Protein AF-A0A351BE79-F1 (afdb_monomer)

Mean predicted aligned error: 9.63 Å

Structure (mmCIF, N/CA/C/O backbone):
data_AF-A0A351BE79-F1
#
_entry.id   AF-A0A351BE79-F1
#
loop_
_atom_site.group_PDB
_atom_site.id
_atom_site.type_symbol
_atom_site.label_atom_id
_atom_site.label_alt_id
_atom_site.label_comp_id
_atom_site.label_asym_id
_atom_site.label_entity_id
_atom_site.label_seq_id
_atom_site.pdbx_PDB_ins_code
_atom_site.Cartn_x
_atom_site.Cartn_y
_atom_site.Cartn_z
_atom_site.occupancy
_atom_site.B_iso_or_equiv
_atom_site.auth_seq_id
_atom_site.auth_comp_id
_atom_site.auth_asym_id
_atom_site.auth_atom_id
_atom_site.pdbx_PDB_model_num
ATOM 1 N N . MET A 1 1 ? 28.943 0.808 -9.785 1.00 50.94 1 MET A N 1
ATOM 2 C CA . MET A 1 1 ? 27.693 0.141 -9.351 1.00 50.94 1 MET A CA 1
ATOM 3 C C . MET A 1 1 ? 26.637 1.164 -8.916 1.00 50.94 1 MET A C 1
ATOM 5 O O . MET A 1 1 ? 25.659 1.304 -9.632 1.00 50.94 1 MET A O 1
ATOM 9 N N . LEU A 1 2 ? 26.854 1.961 -7.857 1.00 55.25 2 LEU A N 1
ATOM 10 C CA . LEU A 1 2 ? 25.902 2.996 -7.384 1.00 55.25 2 LEU A CA 1
ATOM 11 C C . LEU A 1 2 ? 25.547 4.069 -8.438 1.00 55.25 2 LEU A C 1
ATOM 13 O O . LEU A 1 2 ? 24.390 4.448 -8.581 1.00 55.25 2 LEU A O 1
ATOM 17 N N . HIS A 1 3 ? 26.528 4.495 -9.238 1.00 56.06 3 HIS A N 1
ATOM 18 C CA . HIS A 1 3 ? 26.332 5.510 -10.281 1.00 56.06 3 HIS A CA 1
ATOM 19 C C . HIS A 1 3 ? 25.395 5.046 -11.417 1.00 56.06 3 HIS A C 1
ATOM 21 O O . HIS A 1 3 ? 24.577 5.819 -11.905 1.00 56.06 3 HIS A O 1
ATOM 27 N N . ALA A 1 4 ? 25.460 3.765 -11.800 1.00 61.44 4 ALA A N 1
ATOM 28 C CA . ALA A 1 4 ? 24.602 3.199 -12.844 1.00 61.44 4 ALA A CA 1
ATOM 29 C C . ALA A 1 4 ? 23.141 3.080 -12.379 1.00 61.44 4 ALA A C 1
ATOM 31 O O . ALA A 1 4 ? 22.229 3.400 -13.136 1.00 61.44 4 ALA A O 1
ATOM 32 N N . ALA A 1 5 ? 22.928 2.701 -11.115 1.00 60.62 5 ALA A N 1
ATOM 33 C CA . ALA A 1 5 ? 21.602 2.656 -10.506 1.00 60.62 5 ALA A CA 1
ATOM 34 C C . ALA A 1 5 ? 20.961 4.052 -10.409 1.00 60.62 5 ALA A C 1
ATOM 36 O O . ALA A 1 5 ? 19.782 4.216 -10.716 1.00 60.62 5 ALA A O 1
ATOM 37 N N . MET A 1 6 ? 21.748 5.072 -10.051 1.00 64.19 6 MET A N 1
ATOM 38 C CA . MET A 1 6 ? 21.276 6.458 -9.979 1.00 64.19 6 MET A CA 1
ATOM 39 C C . MET A 1 6 ? 20.885 7.003 -11.361 1.00 64.19 6 MET A C 1
ATOM 41 O O . MET A 1 6 ? 19.843 7.639 -11.497 1.00 64.19 6 MET A O 1
ATOM 45 N N . LEU A 1 7 ? 21.668 6.692 -12.401 1.00 67.81 7 LEU A N 1
ATOM 46 C CA . LEU A 1 7 ? 21.352 7.047 -13.790 1.00 67.81 7 LEU A CA 1
ATOM 47 C C . LEU A 1 7 ? 20.096 6.331 -14.305 1.00 67.81 7 LEU A C 1
ATOM 49 O O . LEU A 1 7 ? 19.302 6.936 -15.020 1.00 67.81 7 LEU A O 1
ATOM 53 N N . GLN A 1 8 ? 19.885 5.066 -13.931 1.00 66.81 8 GLN A N 1
ATOM 54 C CA . GLN A 1 8 ? 18.670 4.328 -14.284 1.00 66.81 8 GLN A CA 1
ATOM 55 C C . GLN A 1 8 ? 17.431 4.881 -13.581 1.00 66.81 8 GLN A C 1
ATOM 57 O O . GLN A 1 8 ? 16.389 5.000 -14.218 1.00 66.81 8 GLN A O 1
ATOM 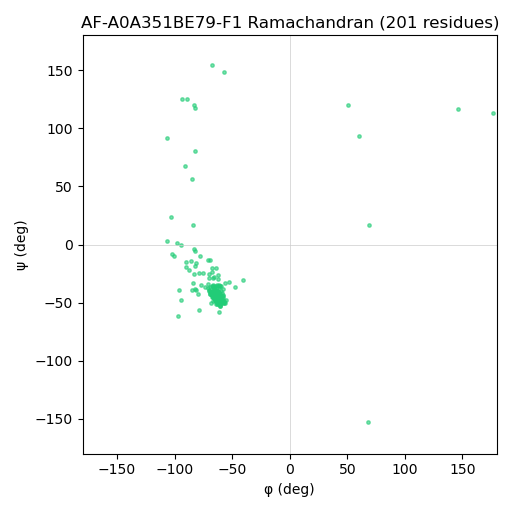62 N N . LEU A 1 9 ? 17.537 5.266 -12.306 1.00 65.44 9 LEU A N 1
ATOM 63 C CA . LEU A 1 9 ? 16.431 5.884 -11.576 1.00 65.44 9 LEU A CA 1
ATOM 64 C C . LEU A 1 9 ? 16.104 7.277 -12.139 1.00 65.44 9 LEU A C 1
ATOM 66 O O . LEU A 1 9 ? 14.941 7.582 -12.383 1.00 65.44 9 LEU A O 1
ATOM 70 N N . ALA A 1 10 ? 17.125 8.088 -12.430 1.00 71.44 10 ALA A N 1
ATOM 71 C CA . ALA A 1 10 ? 16.955 9.393 -13.067 1.00 71.44 10 ALA A CA 1
ATOM 72 C C . ALA A 1 10 ? 16.326 9.276 -14.467 1.00 71.44 10 ALA A C 1
ATOM 74 O O . ALA A 1 10 ? 15.435 10.047 -14.814 1.00 71.44 10 ALA A O 1
ATOM 75 N N . ALA A 1 11 ? 16.733 8.278 -15.256 1.00 66.94 11 ALA A N 1
ATOM 76 C CA . ALA A 1 11 ? 16.131 7.998 -16.556 1.00 66.94 11 ALA A CA 1
ATOM 77 C C . ALA A 1 11 ? 14.694 7.460 -16.441 1.00 66.94 11 ALA A C 1
ATOM 79 O O . ALA A 1 11 ? 13.849 7.826 -17.250 1.00 66.94 11 ALA A O 1
ATOM 80 N N . ALA A 1 12 ? 14.397 6.647 -15.422 1.00 65.12 12 ALA A N 1
ATOM 81 C CA . ALA A 1 12 ? 13.053 6.147 -15.128 1.00 65.12 12 ALA A CA 1
ATOM 82 C C . ALA A 1 12 ? 12.081 7.256 -14.686 1.00 65.12 12 ALA A C 1
ATOM 84 O O . ALA A 1 12 ? 10.879 7.143 -14.927 1.00 65.12 12 ALA A O 1
ATOM 85 N N . LEU A 1 13 ? 12.597 8.317 -14.061 1.00 67.00 13 LEU A N 1
ATOM 86 C CA . LEU A 1 13 ? 11.858 9.535 -13.711 1.00 67.00 13 LEU A CA 1
ATOM 87 C C . LEU A 1 13 ? 11.731 10.508 -14.896 1.00 67.00 13 LEU A C 1
ATOM 89 O O . LEU A 1 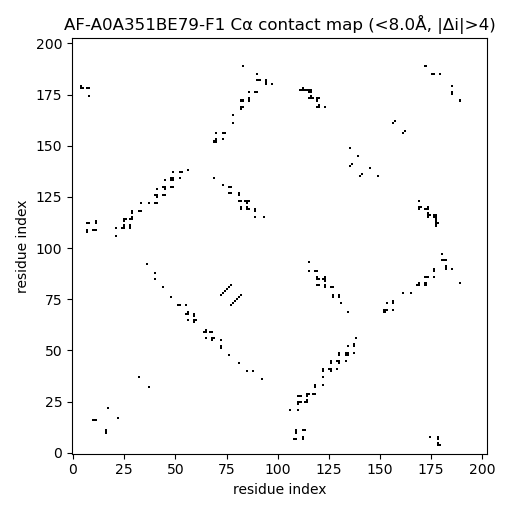13 ? 10.891 11.404 -14.858 1.00 67.00 13 LEU A O 1
ATOM 93 N N . SER A 1 14 ? 12.537 10.339 -15.951 1.00 74.69 14 SER A N 1
ATOM 94 C CA . SER A 1 14 ? 12.513 11.210 -17.125 1.00 74.69 14 SER A CA 1
ATOM 95 C C . SER A 1 14 ? 11.402 10.802 -18.108 1.00 74.69 14 SER A C 1
ATOM 97 O O . SER A 1 14 ? 11.457 9.716 -18.697 1.00 74.69 14 SER A O 1
ATOM 99 N N . PRO A 1 15 ? 10.404 11.671 -18.367 1.00 65.38 15 PRO A N 1
ATOM 100 C CA . PRO A 1 15 ? 9.278 11.348 -19.245 1.00 65.38 15 PRO A CA 1
ATOM 101 C C . PRO A 1 15 ? 9.682 11.179 -20.719 1.00 65.38 15 PRO A C 1
ATOM 103 O O . PRO A 1 15 ? 8.979 10.505 -21.468 1.00 65.38 15 PRO A O 1
ATOM 106 N N . SER A 1 16 ? 10.831 11.722 -21.141 1.00 71.50 16 SER A N 1
ATOM 107 C CA . SER A 1 16 ? 11.322 11.634 -22.526 1.00 71.50 16 SER A CA 1
ATOM 108 C C . SER A 1 16 ? 11.812 10.238 -22.934 1.00 71.50 16 SER A C 1
ATOM 110 O O . SER A 1 16 ? 11.987 9.974 -24.121 1.00 71.50 16 SER A O 1
ATOM 112 N N . VAL A 1 17 ? 12.003 9.329 -21.971 1.00 67.19 17 VAL A N 1
ATOM 113 C CA . VAL A 1 17 ? 12.495 7.959 -22.205 1.00 67.19 17 VAL A CA 1
ATOM 114 C C . VAL A 1 17 ? 11.341 6.968 -22.460 1.00 67.19 17 VAL A C 1
ATOM 116 O O . VAL A 1 17 ? 11.550 5.879 -23.004 1.00 67.19 17 VAL A O 1
ATOM 119 N N . TYR A 1 18 ? 10.096 7.346 -22.141 1.00 70.31 18 TYR A N 1
ATOM 120 C CA . TYR A 1 18 ? 8.913 6.493 -22.300 1.00 70.31 18 TYR A CA 1
ATOM 121 C C . TYR A 1 18 ? 8.354 6.510 -23.725 1.00 70.31 18 TYR A C 1
ATOM 123 O O . TYR A 1 18 ? 7.343 7.139 -24.033 1.00 70.31 18 TYR A O 1
ATOM 131 N N . THR A 1 19 ? 8.984 5.728 -24.596 1.00 77.38 19 THR A N 1
ATOM 132 C CA . THR A 1 19 ? 8.414 5.367 -25.903 1.00 77.38 19 THR A CA 1
ATOM 133 C C . THR A 1 19 ? 7.178 4.460 -25.739 1.00 77.38 19 THR A C 1
ATOM 135 O O . THR A 1 19 ? 7.058 3.752 -24.731 1.00 77.38 19 THR A O 1
ATOM 138 N N . PRO A 1 20 ? 6.236 4.441 -26.706 1.00 76.38 20 PRO A N 1
ATOM 139 C CA . PRO A 1 20 ? 5.001 3.645 -26.615 1.00 76.38 20 PRO A CA 1
ATOM 140 C C . PRO A 1 20 ? 5.251 2.143 -26.393 1.00 76.38 20 PRO A C 1
ATOM 142 O O . PRO A 1 20 ? 4.497 1.492 -25.667 1.00 76.38 20 PRO A O 1
ATOM 145 N N . GLU A 1 21 ? 6.343 1.618 -26.948 1.00 75.69 21 GLU A N 1
ATOM 146 C CA . GLU A 1 21 ? 6.798 0.234 -26.771 1.00 75.69 21 GLU A CA 1
ATOM 147 C C . GLU A 1 21 ? 7.242 -0.056 -25.327 1.00 75.69 21 GLU A C 1
ATOM 149 O O . GLU A 1 21 ? 6.841 -1.059 -24.739 1.00 75.69 21 GLU A O 1
ATOM 154 N N . VAL A 1 22 ? 8.017 0.851 -24.715 1.00 71.06 22 VAL A N 1
ATOM 155 C CA . VAL A 1 22 ? 8.462 0.717 -23.314 1.00 71.06 22 VAL A CA 1
ATOM 156 C C . VAL A 1 22 ? 7.267 0.800 -22.365 1.00 71.06 22 VAL A C 1
ATOM 158 O O . VAL A 1 22 ? 7.196 0.038 -21.406 1.00 71.06 22 VAL A O 1
ATOM 161 N N . ARG A 1 23 ? 6.280 1.658 -22.655 1.00 75.75 23 ARG A N 1
ATOM 162 C CA . ARG A 1 23 ? 5.042 1.749 -21.863 1.00 75.75 23 ARG A CA 1
ATOM 163 C C . ARG A 1 23 ? 4.254 0.438 -21.857 1.00 75.75 23 ARG A C 1
ATOM 165 O O . ARG A 1 23 ? 3.787 0.033 -20.796 1.00 75.75 23 ARG A O 1
ATOM 172 N N . HIS A 1 24 ? 4.134 -0.234 -23.003 1.00 79.12 24 HIS A N 1
ATOM 173 C CA . HIS A 1 24 ? 3.450 -1.530 -23.084 1.00 79.12 24 HIS A CA 1
ATOM 174 C C . HIS A 1 24 ? 4.210 -2.622 -22.330 1.00 79.12 24 HIS A C 1
ATOM 176 O O . HIS A 1 24 ? 3.595 -3.380 -21.583 1.00 79.12 24 HIS A O 1
ATOM 182 N N . ALA A 1 25 ? 5.539 -2.664 -22.464 1.00 75.00 25 ALA A N 1
ATOM 183 C CA . ALA A 1 25 ? 6.378 -3.610 -21.732 1.00 75.00 25 ALA A CA 1
ATOM 184 C C . ALA A 1 25 ? 6.316 -3.397 -20.208 1.00 75.00 25 ALA A C 1
ATOM 186 O O . ALA A 1 25 ? 6.273 -4.359 -19.445 1.00 75.00 25 ALA A O 1
ATOM 187 N N . VAL A 1 26 ? 6.276 -2.142 -19.751 1.00 76.50 26 VAL A N 1
ATOM 188 C CA . VAL A 1 26 ? 6.107 -1.798 -18.332 1.00 76.50 26 VAL A CA 1
ATOM 189 C C . VAL A 1 26 ? 4.716 -2.199 -17.839 1.00 76.50 26 VAL A C 1
ATOM 191 O O . VAL A 1 26 ? 4.600 -2.866 -16.815 1.00 76.50 26 VAL A O 1
ATOM 194 N N . ALA A 1 27 ? 3.654 -1.854 -18.572 1.00 79.12 27 ALA A N 1
ATOM 195 C CA . ALA A 1 27 ? 2.285 -2.183 -18.181 1.00 79.12 27 ALA A CA 1
ATOM 196 C C . ALA A 1 27 ? 2.048 -3.698 -18.097 1.00 79.12 27 ALA A C 1
ATOM 198 O O . ALA A 1 27 ? 1.447 -4.169 -17.131 1.00 79.12 27 ALA A O 1
ATOM 199 N N . SER A 1 28 ? 2.550 -4.474 -19.063 1.00 78.38 28 SER A N 1
ATOM 200 C CA . SER A 1 28 ? 2.409 -5.934 -19.059 1.00 78.38 28 SER A CA 1
ATOM 201 C C . SER A 1 28 ? 3.195 -6.583 -17.916 1.00 78.38 28 SER A C 1
ATOM 203 O O . SER A 1 28 ? 2.667 -7.468 -17.237 1.00 78.38 28 SER A O 1
ATOM 205 N N . ARG A 1 29 ? 4.416 -6.107 -17.632 1.00 78.00 29 ARG A N 1
ATOM 206 C CA . ARG A 1 29 ? 5.225 -6.560 -16.487 1.00 78.00 29 ARG A CA 1
ATOM 207 C C . ARG A 1 29 ? 4.565 -6.216 -15.154 1.00 78.00 29 ARG A C 1
ATOM 209 O O . ARG A 1 29 ? 4.488 -7.083 -14.293 1.00 78.00 29 ARG A O 1
ATOM 216 N N . ILE A 1 30 ? 4.029 -5.006 -14.991 1.00 80.31 30 ILE A N 1
ATOM 217 C CA . ILE A 1 30 ? 3.301 -4.619 -13.774 1.00 80.31 30 ILE A CA 1
ATOM 218 C C . ILE A 1 30 ? 2.045 -5.471 -13.611 1.00 80.31 30 ILE A C 1
ATOM 220 O O . ILE A 1 30 ? 1.835 -6.011 -12.533 1.00 80.31 30 ILE A O 1
ATOM 224 N N . CYS A 1 31 ? 1.229 -5.634 -14.656 1.00 81.12 31 CYS A N 1
ATOM 225 C CA . CYS A 1 31 ? -0.016 -6.398 -14.559 1.00 81.12 31 CYS A CA 1
ATOM 226 C C . CYS A 1 31 ? 0.242 -7.873 -14.244 1.00 81.12 31 CYS A C 1
ATOM 228 O O . CYS A 1 31 ? -0.416 -8.435 -13.374 1.00 81.12 31 CYS A O 1
ATOM 230 N N . SER A 1 32 ? 1.215 -8.498 -14.910 1.00 80.44 32 SER A N 1
ATOM 231 C CA . SER A 1 32 ? 1.571 -9.899 -14.653 1.00 80.44 32 SER A CA 1
ATOM 232 C C . SER A 1 32 ? 2.191 -10.091 -13.266 1.00 80.44 32 SER A C 1
ATOM 234 O O . SER A 1 32 ? 1.767 -10.984 -12.529 1.00 80.44 32 SER A O 1
ATOM 236 N N . ALA A 1 33 ? 3.128 -9.225 -12.866 1.00 76.44 33 ALA A N 1
ATOM 237 C CA . ALA A 1 33 ? 3.739 -9.274 -11.541 1.00 76.44 33 ALA A CA 1
ATOM 238 C C . ALA A 1 33 ? 2.707 -9.012 -10.438 1.00 76.44 33 ALA A C 1
ATOM 240 O O . ALA A 1 33 ? 2.636 -9.767 -9.472 1.00 76.44 33 ALA A O 1
ATOM 241 N N . ALA A 1 34 ? 1.851 -8.001 -10.598 1.00 80.94 34 ALA A N 1
ATOM 242 C CA . ALA A 1 34 ? 0.776 -7.703 -9.660 1.00 80.94 34 ALA A CA 1
ATOM 243 C C . ALA A 1 34 ? -0.225 -8.860 -9.574 1.00 80.94 34 ALA A C 1
ATOM 245 O O . ALA A 1 34 ? -0.519 -9.307 -8.473 1.00 80.94 34 ALA A O 1
ATOM 246 N N . ALA A 1 35 ? -0.685 -9.422 -10.694 1.00 83.00 35 ALA A N 1
ATOM 247 C CA . ALA A 1 35 ? -1.637 -10.534 -10.681 1.00 83.00 35 ALA A CA 1
ATOM 248 C C . ALA A 1 35 ? -1.102 -11.770 -9.935 1.00 83.00 35 ALA A C 1
ATOM 250 O O . ALA A 1 35 ? -1.854 -12.457 -9.246 1.00 83.00 35 ALA A O 1
ATOM 251 N N . GLN A 1 36 ? 0.200 -12.051 -10.026 1.00 80.38 36 GLN A N 1
ATOM 252 C CA . GLN A 1 36 ? 0.806 -13.202 -9.351 1.00 80.38 36 GLN A CA 1
ATOM 253 C C . GLN A 1 36 ? 1.183 -12.933 -7.889 1.00 80.38 36 GLN A C 1
ATOM 255 O O . GLN A 1 36 ? 1.168 -13.856 -7.061 1.00 80.38 36 GLN A O 1
ATOM 260 N N . ALA A 1 37 ? 1.578 -11.696 -7.585 1.00 76.88 37 ALA A N 1
ATOM 261 C CA . ALA A 1 37 ? 2.166 -11.319 -6.309 1.00 76.88 37 ALA A CA 1
ATOM 262 C C . ALA A 1 37 ? 1.124 -10.731 -5.341 1.00 76.88 37 ALA A C 1
ATOM 264 O O . ALA A 1 37 ? 1.128 -11.084 -4.161 1.00 76.88 37 ALA A O 1
ATOM 265 N N . ALA A 1 38 ? 0.180 -9.929 -5.847 1.00 83.25 38 ALA A N 1
ATOM 266 C CA . ALA A 1 38 ? -0.876 -9.299 -5.062 1.00 83.25 38 ALA A CA 1
ATOM 267 C C . ALA A 1 38 ? -1.729 -10.294 -4.267 1.00 83.25 38 ALA A C 1
ATOM 269 O O . ALA A 1 38 ? -1.833 -10.095 -3.066 1.00 83.25 38 ALA A O 1
ATOM 270 N N . PRO A 1 39 ? -2.293 -11.389 -4.817 1.00 85.31 39 PRO A N 1
ATOM 271 C CA . PRO A 1 39 ? -3.209 -12.220 -4.035 1.00 85.31 39 PRO A CA 1
ATOM 272 C C . PRO A 1 39 ? -2.525 -12.839 -2.814 1.00 85.31 39 PRO A C 1
ATOM 274 O O . PRO A 1 39 ? -3.064 -12.796 -1.716 1.00 85.31 39 PRO A O 1
ATOM 277 N N . ARG A 1 40 ? -1.298 -13.352 -2.968 1.00 85.81 40 ARG A N 1
ATOM 278 C CA . ARG A 1 40 ? -0.555 -13.954 -1.848 1.00 85.81 40 ARG A CA 1
ATOM 279 C C . ARG A 1 40 ? -0.157 -12.913 -0.806 1.00 85.81 40 ARG A C 1
ATOM 281 O O . ARG A 1 40 ? -0.301 -13.160 0.387 1.00 85.81 40 ARG A O 1
ATOM 288 N N . PHE A 1 41 ? 0.324 -11.759 -1.258 1.00 86.88 41 PHE A N 1
ATOM 289 C CA . PHE A 1 41 ? 0.717 -10.671 -0.371 1.00 86.88 41 PHE A CA 1
ATOM 290 C C . PHE A 1 41 ? -0.477 -10.078 0.378 1.00 86.88 41 PHE A C 1
ATOM 292 O O . PHE A 1 41 ? -0.409 -9.897 1.588 1.00 86.88 41 PHE A O 1
ATOM 299 N N . LEU A 1 42 ? -1.582 -9.817 -0.317 1.00 90.56 42 LEU A N 1
ATOM 300 C CA . LEU A 1 42 ? -2.804 -9.260 0.259 1.00 90.56 42 LEU A CA 1
ATOM 301 C C . LEU A 1 42 ? -3.473 -10.246 1.223 1.00 90.56 42 LEU A C 1
ATOM 303 O O . LEU A 1 42 ? -3.981 -9.824 2.254 1.00 90.56 42 LEU A O 1
ATOM 307 N N . LEU A 1 43 ? -3.414 -11.555 0.952 1.00 90.06 43 LEU A N 1
ATOM 308 C CA . LEU A 1 43 ? -3.859 -12.573 1.909 1.00 90.06 43 LEU A CA 1
ATOM 309 C C . LEU A 1 43 ? -2.988 -12.588 3.169 1.00 90.06 43 LEU A C 1
ATOM 311 O O . LEU A 1 43 ? -3.523 -12.567 4.274 1.00 90.06 43 LEU A O 1
ATOM 315 N N . LEU A 1 44 ? -1.657 -12.592 3.020 1.00 88.31 44 LEU A N 1
ATOM 316 C CA . LEU A 1 44 ? -0.728 -12.588 4.154 1.00 88.31 44 LEU A CA 1
ATOM 317 C C . LEU A 1 44 ? -0.883 -11.320 4.998 1.00 88.31 44 LEU A C 1
ATOM 319 O O . LEU A 1 44 ? -1.033 -11.399 6.214 1.00 88.31 44 LEU A O 1
ATOM 323 N N . THR A 1 45 ? -0.862 -10.155 4.352 1.00 88.25 45 THR A N 1
ATOM 324 C CA . THR A 1 45 ? -1.025 -8.863 5.026 1.00 88.25 45 THR A CA 1
ATOM 325 C C . THR A 1 45 ? -2.419 -8.708 5.606 1.00 88.25 45 THR A C 1
ATOM 327 O O . THR A 1 45 ? -2.535 -8.184 6.704 1.00 88.25 45 THR A O 1
ATOM 330 N N . GLY A 1 46 ? -3.464 -9.212 4.951 1.00 91.19 46 GLY A N 1
ATOM 331 C CA . GLY A 1 46 ? -4.819 -9.234 5.494 1.00 91.19 46 GLY A CA 1
ATOM 332 C C . GLY A 1 46 ? -4.922 -10.090 6.756 1.00 91.19 46 GLY A C 1
ATOM 333 O O . GLY A 1 46 ? -5.434 -9.623 7.770 1.00 91.19 46 GLY A O 1
ATOM 334 N N . LEU A 1 47 ? -4.367 -11.305 6.740 1.00 91.69 47 LEU A N 1
ATOM 335 C CA . LEU A 1 47 ? -4.328 -12.178 7.916 1.00 91.69 47 LEU A CA 1
ATOM 336 C C . LEU A 1 47 ? -3.522 -11.542 9.057 1.00 91.69 47 LEU A C 1
ATOM 338 O O . LEU A 1 47 ? -3.977 -11.516 10.197 1.00 91.69 47 LEU A O 1
ATOM 342 N N . LEU A 1 48 ? -2.352 -10.983 8.740 1.00 89.12 48 LEU A N 1
ATOM 343 C CA . LEU A 1 48 ? -1.509 -10.284 9.705 1.00 89.12 48 LEU A CA 1
ATOM 344 C C . LEU A 1 48 ? -2.233 -9.073 10.305 1.00 89.12 48 LEU A C 1
ATOM 346 O O . LEU A 1 48 ? -2.232 -8.897 11.519 1.00 89.12 48 LEU A O 1
ATOM 350 N N . SER A 1 49 ? -2.904 -8.285 9.463 1.00 89.44 49 SER A N 1
ATOM 351 C CA . SER A 1 49 ? -3.724 -7.146 9.882 1.00 89.44 49 SER A CA 1
ATOM 352 C C . SER A 1 49 ? -4.830 -7.601 10.820 1.00 89.44 49 SER A C 1
ATOM 354 O O . SER A 1 49 ? -4.988 -7.024 11.886 1.00 89.44 49 SER A O 1
ATOM 356 N N . GLN A 1 50 ? -5.548 -8.669 10.471 1.00 93.50 50 GLN A N 1
ATOM 357 C CA . GLN A 1 50 ? -6.622 -9.213 11.295 1.00 93.50 50 GLN A CA 1
ATOM 358 C C . GLN A 1 50 ? -6.117 -9.669 12.668 1.00 93.50 50 GLN A C 1
ATOM 360 O O . GLN A 1 50 ? -6.725 -9.346 13.685 1.00 93.50 50 GLN A O 1
ATOM 365 N N . VAL A 1 51 ? -4.987 -10.382 12.715 1.00 93.38 51 VAL A N 1
ATOM 366 C CA . VAL A 1 51 ? -4.375 -10.829 13.975 1.00 93.38 51 VAL A CA 1
ATOM 367 C C . VAL A 1 51 ? -3.953 -9.635 14.829 1.00 93.38 51 VAL A C 1
ATOM 369 O O . VAL A 1 51 ? -4.291 -9.584 16.010 1.00 93.38 51 VAL A O 1
ATOM 372 N N . ILE A 1 52 ? -3.260 -8.655 14.244 1.00 89.31 52 ILE A N 1
ATOM 373 C CA . ILE A 1 52 ? -2.794 -7.467 14.971 1.00 89.31 52 ILE A CA 1
ATOM 374 C C . ILE A 1 52 ? -3.979 -6.647 15.481 1.00 89.31 52 ILE A C 1
ATOM 376 O O . ILE A 1 52 ? -4.010 -6.295 16.659 1.00 89.31 52 ILE A O 1
ATOM 380 N N . VAL A 1 53 ? -4.973 -6.383 14.630 1.00 89.75 53 VAL A N 1
ATOM 381 C CA . VAL A 1 53 ? -6.200 -5.673 15.014 1.00 89.75 53 VAL A CA 1
ATOM 382 C C . VAL A 1 53 ? -6.867 -6.392 16.183 1.00 89.75 53 VAL A C 1
ATOM 384 O O . VAL A 1 53 ? -7.186 -5.751 17.180 1.00 89.75 53 VAL A O 1
ATOM 387 N N . HIS A 1 54 ? -7.025 -7.715 16.108 1.00 89.00 54 HIS A N 1
ATOM 388 C CA . HIS A 1 54 ? -7.666 -8.486 17.167 1.00 89.00 54 HIS A CA 1
ATOM 389 C C . HIS A 1 54 ? -6.902 -8.401 18.493 1.00 89.00 54 HIS A C 1
ATOM 391 O O . HIS A 1 54 ? -7.504 -8.101 19.524 1.00 89.00 54 HIS A O 1
ATOM 397 N N . ILE A 1 55 ? -5.579 -8.595 18.467 1.00 89.56 55 ILE A N 1
ATOM 398 C CA . ILE A 1 55 ? -4.730 -8.487 19.661 1.00 89.56 55 ILE A CA 1
ATOM 399 C C . ILE A 1 55 ? -4.876 -7.099 20.281 1.00 89.56 55 ILE A C 1
ATOM 401 O O . ILE A 1 55 ? -5.150 -6.986 21.476 1.00 89.56 55 ILE A O 1
ATOM 405 N N . VAL A 1 56 ? -4.737 -6.038 19.483 1.00 89.50 56 VAL A N 1
ATOM 406 C CA . VAL A 1 56 ? -4.779 -4.666 19.999 1.00 89.50 56 VAL A CA 1
ATOM 407 C C . VAL A 1 56 ? -6.166 -4.315 20.530 1.00 89.50 56 VAL A C 1
ATOM 409 O O . VAL A 1 56 ? -6.263 -3.727 21.603 1.00 89.50 56 VAL A O 1
ATOM 412 N N . VAL A 1 57 ? -7.242 -4.706 19.843 1.00 87.12 57 VAL A N 1
ATOM 413 C CA . VAL A 1 57 ? -8.618 -4.427 20.281 1.00 87.12 57 VAL A CA 1
ATOM 414 C C . VAL A 1 57 ? -8.936 -5.134 21.598 1.00 87.12 57 VAL A C 1
ATOM 416 O O . VAL A 1 57 ? -9.398 -4.481 22.532 1.00 87.12 57 VAL A O 1
ATOM 419 N N . VAL A 1 58 ? -8.650 -6.435 21.712 1.00 88.12 58 VAL A N 1
ATOM 420 C CA . VAL A 1 58 ? -8.899 -7.205 22.946 1.00 88.12 58 VAL A CA 1
ATOM 421 C C . VAL A 1 58 ? -8.073 -6.654 24.111 1.00 88.12 58 VAL A C 1
ATOM 423 O O . VAL A 1 58 ? -8.576 -6.489 25.227 1.00 88.12 58 VAL A O 1
ATOM 426 N N . THR A 1 59 ? -6.816 -6.298 23.842 1.00 88.25 59 THR A N 1
ATOM 427 C CA . THR A 1 59 ? -5.930 -5.692 24.841 1.00 88.25 59 THR A CA 1
ATOM 428 C C . THR A 1 59 ? -6.478 -4.340 25.292 1.00 88.25 59 THR A C 1
ATOM 430 O O . THR A 1 59 ? -6.675 -4.110 26.482 1.00 88.25 59 THR A O 1
ATOM 433 N N . ALA A 1 60 ? -6.813 -3.453 24.357 1.00 87.19 60 ALA A N 1
ATOM 434 C CA . ALA A 1 60 ? -7.307 -2.119 24.669 1.00 87.19 60 ALA A CA 1
ATOM 435 C C . ALA A 1 60 ? -8.641 -2.136 25.427 1.00 87.19 60 ALA A C 1
ATOM 437 O O . ALA A 1 60 ? -8.842 -1.300 26.306 1.00 87.19 60 ALA A O 1
ATOM 438 N N . GLN A 1 61 ? -9.531 -3.091 25.139 1.00 85.31 61 GLN A N 1
ATOM 439 C CA . GLN A 1 61 ? -10.761 -3.281 25.913 1.00 85.31 61 GLN A CA 1
ATOM 440 C C . GLN A 1 61 ? -10.467 -3.645 27.370 1.00 85.31 61 GLN A C 1
ATOM 442 O O . GLN A 1 61 ? -11.093 -3.094 28.272 1.00 85.31 61 GLN A O 1
ATOM 447 N N . SER A 1 62 ? -9.470 -4.499 27.604 1.00 84.50 62 SER A N 1
ATOM 448 C CA . SER A 1 62 ? -9.068 -4.919 28.952 1.00 84.50 62 SER A CA 1
ATOM 449 C C . SER A 1 62 ? -8.489 -3.769 29.789 1.00 84.50 62 SER A C 1
ATOM 451 O O . SER A 1 62 ? -8.620 -3.771 31.009 1.00 84.50 62 SER A O 1
ATOM 453 N N . TYR A 1 63 ? -7.896 -2.761 29.140 1.00 84.31 63 TYR A N 1
ATOM 454 C CA . TYR A 1 63 ? -7.349 -1.562 29.789 1.00 84.31 63 TYR A CA 1
ATOM 455 C C . TYR A 1 63 ? -8.287 -0.341 29.752 1.00 84.31 63 TYR A C 1
ATOM 457 O O . TYR A 1 63 ? -7.908 0.729 30.222 1.00 84.31 63 TYR A O 1
ATOM 465 N N . GLY A 1 64 ? -9.492 -0.459 29.179 1.00 81.69 64 GLY A N 1
ATOM 466 C CA . GLY A 1 64 ? -10.419 0.671 29.013 1.00 81.69 64 GLY A CA 1
ATOM 467 C C . GLY A 1 64 ? -9.959 1.734 27.999 1.00 81.69 64 GLY A C 1
ATOM 468 O O . GLY A 1 64 ? -10.485 2.843 27.983 1.00 81.69 64 GLY A O 1
ATOM 469 N N . LEU A 1 65 ? -8.992 1.410 27.135 1.00 83.12 65 LEU A N 1
ATOM 470 C CA . LEU A 1 65 ? -8.378 2.304 26.142 1.00 83.12 65 LEU A CA 1
ATOM 471 C C . LEU A 1 65 ? -8.893 2.051 24.714 1.00 83.12 65 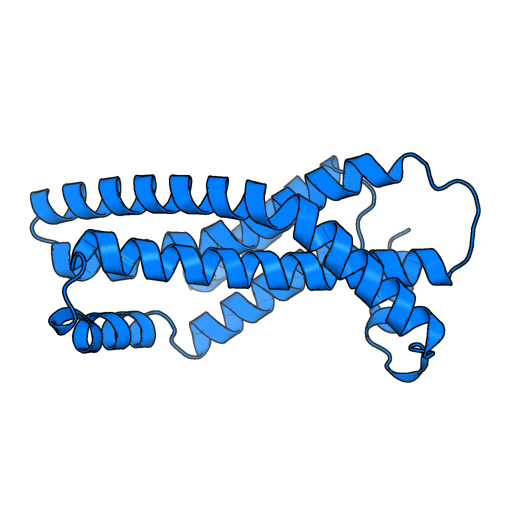LEU A C 1
ATOM 473 O O . LEU A 1 65 ? -8.215 2.373 23.738 1.00 83.12 65 LEU A O 1
ATOM 477 N N . SER A 1 66 ? -10.087 1.472 24.563 1.00 76.06 66 SER A N 1
ATOM 478 C CA . SER A 1 66 ? -10.665 1.092 23.261 1.00 76.06 66 SER A CA 1
ATOM 479 C C . SER A 1 66 ? -10.693 2.243 22.243 1.00 76.06 66 SER A C 1
ATOM 481 O O . SER A 1 66 ? -10.479 2.013 21.054 1.00 76.06 66 SER A O 1
ATOM 483 N N . GLN A 1 67 ? -10.857 3.484 22.711 1.00 75.00 67 GLN A N 1
ATOM 484 C CA . GLN A 1 67 ? -10.825 4.700 21.889 1.00 75.00 67 GLN A CA 1
ATOM 485 C C . GLN A 1 67 ? -9.476 4.965 21.190 1.00 75.00 67 GLN A C 1
ATOM 487 O O . GLN A 1 67 ? -9.450 5.593 20.135 1.00 75.00 67 GLN A O 1
ATOM 492 N N . PHE A 1 68 ? -8.360 4.472 21.740 1.00 79.19 68 PHE A N 1
ATOM 493 C CA . PHE A 1 68 ? -7.016 4.631 21.166 1.00 79.19 68 PHE A CA 1
ATOM 494 C C . PHE A 1 68 ? -6.537 3.388 20.407 1.00 79.19 68 PHE A C 1
ATOM 496 O O . PHE A 1 68 ? -5.535 3.445 19.698 1.00 79.19 68 PHE A O 1
ATOM 503 N N . ALA A 1 69 ? -7.258 2.268 20.518 1.00 80.75 69 ALA A N 1
ATOM 504 C CA . ALA A 1 69 ? -6.904 1.020 19.849 1.00 80.75 69 ALA A CA 1
ATOM 505 C C . ALA A 1 69 ? -6.799 1.219 18.334 1.00 80.75 69 ALA A C 1
ATOM 507 O O . ALA A 1 69 ? -5.801 0.860 17.716 1.00 80.75 69 ALA A O 1
ATOM 508 N N . LEU A 1 70 ? -7.816 1.852 17.744 1.00 81.06 70 LEU A N 1
ATOM 509 C CA . LEU A 1 70 ? -7.885 2.047 16.302 1.00 81.06 70 LEU A CA 1
ATOM 510 C C . LEU A 1 70 ? -6.774 2.977 15.798 1.00 81.06 70 LEU A C 1
ATOM 512 O O . LEU A 1 70 ? -6.142 2.681 14.788 1.00 81.06 70 LEU A O 1
ATOM 516 N N . SER A 1 71 ? -6.500 4.073 16.508 1.00 83.94 71 SER A N 1
ATOM 517 C CA . SER A 1 71 ? -5.447 5.006 16.105 1.00 83.94 71 SER A CA 1
ATOM 518 C C . SER A 1 71 ? -4.058 4.375 16.202 1.00 83.94 71 SER A C 1
ATOM 520 O O . SER A 1 71 ? -3.251 4.550 15.290 1.00 83.94 71 SER A O 1
ATOM 522 N N . MET A 1 72 ? -3.797 3.585 17.248 1.00 84.69 72 MET A N 1
ATOM 523 C CA . MET A 1 72 ? -2.544 2.845 17.401 1.00 84.69 72 MET A CA 1
ATOM 524 C C . MET A 1 72 ? -2.372 1.793 16.300 1.00 84.69 72 MET A C 1
ATOM 526 O O . MET A 1 72 ? -1.309 1.728 15.683 1.00 84.69 72 MET A O 1
ATOM 530 N N . VAL A 1 73 ? -3.420 1.014 16.007 1.00 86.19 73 VAL A N 1
ATOM 531 C CA . VAL A 1 73 ? -3.395 0.015 14.929 1.00 86.19 73 VAL A CA 1
ATOM 532 C C . VAL A 1 73 ? -3.101 0.675 13.592 1.00 86.19 73 VAL A C 1
ATOM 534 O O . VAL A 1 73 ? -2.210 0.217 12.890 1.00 86.19 73 VAL A O 1
ATOM 537 N N . ILE A 1 74 ? -3.804 1.752 13.230 1.00 85.81 74 ILE A N 1
ATOM 538 C CA . ILE A 1 74 ? -3.600 2.400 11.927 1.00 85.81 74 ILE A CA 1
ATOM 539 C C . ILE A 1 74 ? -2.163 2.920 11.801 1.00 85.81 74 ILE A C 1
ATOM 541 O O . ILE A 1 74 ? -1.542 2.707 10.762 1.00 85.81 74 ILE A O 1
ATOM 545 N N . ARG A 1 75 ? -1.610 3.541 12.850 1.00 87.44 75 ARG A N 1
ATOM 546 C CA . ARG A 1 75 ? -0.223 4.038 12.848 1.00 87.44 75 ARG A CA 1
ATOM 547 C C . ARG A 1 75 ? 0.779 2.899 12.665 1.00 87.44 75 ARG A C 1
ATOM 549 O O . ARG A 1 75 ? 1.508 2.870 11.682 1.00 87.44 75 ARG A O 1
ATOM 556 N N . VAL A 1 76 ? 0.763 1.910 13.554 1.00 85.31 76 VAL A N 1
ATOM 557 C CA . VAL A 1 76 ? 1.737 0.807 13.517 1.00 85.31 76 VAL A CA 1
ATOM 558 C C . VAL A 1 76 ? 1.583 -0.032 12.250 1.00 85.31 76 VAL A C 1
ATOM 560 O O . VAL A 1 76 ? 2.560 -0.421 11.622 1.00 85.31 76 VAL A O 1
ATOM 563 N N . LEU A 1 77 ? 0.352 -0.322 11.844 1.00 85.25 77 LEU A N 1
ATOM 564 C CA . LEU A 1 77 ? 0.101 -1.210 10.724 1.00 85.25 77 LEU A CA 1
ATOM 565 C C . LEU A 1 77 ? 0.308 -0.478 9.393 1.00 85.25 77 LEU A C 1
ATOM 567 O O . LEU A 1 77 ? 1.119 -0.905 8.578 1.00 85.25 77 LEU A O 1
ATOM 571 N N . VAL A 1 78 ? -0.399 0.632 9.168 1.00 83.94 78 VAL A N 1
ATOM 572 C CA . VAL A 1 78 ? -0.440 1.292 7.856 1.00 83.94 78 VAL A CA 1
ATOM 573 C C . VAL A 1 78 ? 0.731 2.239 7.640 1.00 83.94 78 VAL A C 1
ATOM 575 O O . VAL A 1 78 ? 1.256 2.280 6.529 1.00 83.94 78 VAL A O 1
ATOM 578 N N . VAL A 1 79 ? 1.144 2.983 8.668 1.00 82.62 79 VAL A N 1
ATOM 579 C CA . VAL A 1 79 ? 2.217 3.980 8.520 1.00 82.62 79 VAL A CA 1
ATOM 580 C C . VAL A 1 79 ? 3.595 3.324 8.611 1.00 82.62 79 VAL A C 1
ATOM 582 O O . VAL A 1 79 ? 4.484 3.656 7.828 1.00 82.62 79 VAL A O 1
ATOM 585 N N . GLU A 1 80 ? 3.756 2.338 9.494 1.00 84.50 80 GLU A N 1
ATOM 586 C CA . GLU A 1 80 ? 5.055 1.693 9.707 1.00 84.50 80 GLU A CA 1
ATOM 587 C C . GLU A 1 80 ? 5.208 0.383 8.929 1.00 84.50 80 GLU A C 1
ATOM 589 O O . GLU A 1 80 ? 6.080 0.249 8.065 1.00 84.50 80 GLU A O 1
ATOM 594 N N . LEU A 1 81 ? 4.352 -0.597 9.226 1.00 84.12 81 LEU A N 1
ATOM 595 C CA . LEU A 1 81 ? 4.627 -1.996 8.913 1.00 84.12 81 LEU A CA 1
ATOM 596 C C . LEU A 1 81 ? 4.312 -2.380 7.461 1.00 84.12 81 LEU A C 1
ATOM 598 O O . LEU A 1 81 ? 5.056 -3.142 6.844 1.00 84.12 81 LEU A O 1
ATOM 602 N N . LEU A 1 82 ? 3.221 -1.871 6.887 1.00 87.25 82 LEU A N 1
ATOM 603 C CA . LEU A 1 82 ? 2.785 -2.251 5.539 1.00 87.25 82 LEU A CA 1
ATOM 604 C C . LEU A 1 82 ? 3.701 -1.741 4.411 1.00 87.25 82 LEU A C 1
ATOM 606 O O . LEU A 1 82 ? 4.005 -2.543 3.522 1.00 87.25 82 LEU A O 1
ATOM 610 N N . PRO A 1 83 ? 4.205 -0.488 4.419 1.00 86.31 83 PRO A N 1
ATOM 611 C CA . PRO A 1 83 ? 5.181 -0.034 3.426 1.00 86.31 83 PRO A CA 1
ATOM 612 C C . PRO A 1 83 ? 6.457 -0.881 3.450 1.00 86.31 83 PRO A C 1
ATOM 614 O O . PRO A 1 83 ? 6.981 -1.256 2.398 1.00 86.31 83 PRO A O 1
ATOM 617 N N . LEU A 1 84 ? 6.917 -1.239 4.652 1.00 85.75 84 LEU A N 1
ATOM 618 C CA . LEU A 1 84 ? 8.068 -2.109 4.855 1.00 85.75 84 LEU A CA 1
ATOM 619 C C . LEU A 1 84 ? 7.806 -3.525 4.331 1.00 85.75 84 LEU A C 1
ATOM 621 O O .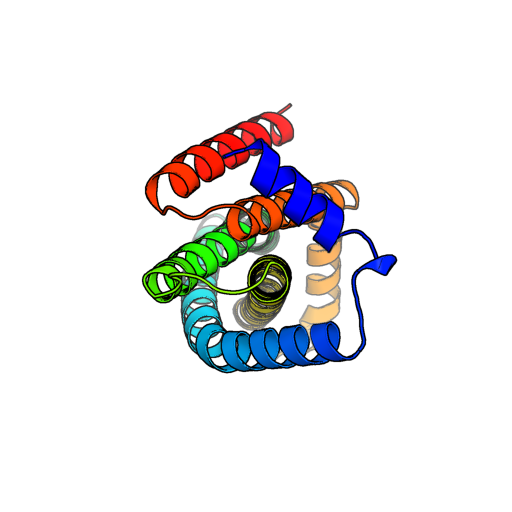 LEU A 1 84 ? 8.617 -4.071 3.582 1.00 85.75 84 LEU A O 1
ATOM 625 N N . ALA A 1 85 ? 6.658 -4.110 4.678 1.00 86.88 85 ALA A N 1
ATOM 626 C CA . ALA A 1 85 ? 6.275 -5.445 4.236 1.00 86.88 85 ALA A CA 1
ATOM 627 C C . ALA A 1 85 ? 6.154 -5.524 2.707 1.00 86.88 85 ALA A C 1
ATOM 629 O O . ALA A 1 85 ? 6.623 -6.491 2.104 1.00 86.88 85 ALA A O 1
ATOM 630 N N . ALA A 1 86 ? 5.574 -4.501 2.071 1.00 88.25 86 ALA A N 1
ATOM 631 C CA . ALA A 1 86 ? 5.469 -4.412 0.617 1.00 88.25 86 ALA A CA 1
ATOM 632 C C . ALA A 1 86 ? 6.854 -4.359 -0.037 1.00 88.25 86 ALA A C 1
ATOM 634 O O . ALA A 1 86 ? 7.137 -5.135 -0.951 1.00 88.25 86 ALA A O 1
ATOM 635 N N . ALA A 1 87 ? 7.742 -3.500 0.466 1.00 87.25 87 ALA A N 1
ATOM 636 C CA . ALA A 1 87 ? 9.108 -3.391 -0.029 1.00 87.25 87 ALA A CA 1
ATOM 637 C C . ALA A 1 87 ? 9.874 -4.714 0.102 1.00 87.25 87 ALA A C 1
ATOM 639 O O . ALA A 1 87 ? 10.487 -5.179 -0.862 1.00 87.25 87 ALA A O 1
ATOM 640 N N . LEU A 1 88 ? 9.788 -5.355 1.270 1.00 82.88 88 LEU A N 1
ATOM 641 C CA . LEU A 1 88 ? 10.451 -6.624 1.539 1.00 82.88 88 LEU A CA 1
ATOM 642 C C . LEU A 1 88 ? 9.926 -7.745 0.636 1.00 82.88 88 LEU A C 1
ATOM 644 O O . LEU A 1 88 ? 10.705 -8.501 0.058 1.00 82.88 88 LEU A O 1
ATOM 648 N N . PHE A 1 89 ? 8.609 -7.846 0.478 1.00 84.94 89 PHE A N 1
ATOM 649 C CA . PHE A 1 89 ? 8.001 -8.860 -0.372 1.00 84.94 89 PHE A CA 1
ATOM 650 C C . PHE A 1 89 ? 8.424 -8.706 -1.837 1.00 84.94 89 PHE A C 1
ATOM 652 O O . PHE A 1 89 ? 8.816 -9.688 -2.470 1.00 84.94 89 PHE A O 1
ATOM 659 N N . VAL A 1 90 ? 8.398 -7.479 -2.367 1.00 82.81 90 VAL A N 1
ATOM 660 C CA . VAL A 1 90 ? 8.835 -7.195 -3.741 1.00 82.81 90 VAL A CA 1
ATOM 661 C C . VAL A 1 90 ? 10.323 -7.505 -3.913 1.00 82.81 90 VAL A C 1
ATOM 663 O O . VAL A 1 90 ? 10.697 -8.130 -4.905 1.00 82.81 90 VAL A O 1
ATOM 666 N N . ALA A 1 91 ? 11.158 -7.144 -2.936 1.00 79.88 91 ALA A N 1
ATOM 667 C CA . ALA A 1 91 ? 12.583 -7.463 -2.932 1.00 79.88 91 ALA A CA 1
ATOM 668 C C . ALA A 1 91 ? 12.855 -8.975 -2.978 1.00 79.88 91 ALA A C 1
ATOM 670 O O . ALA A 1 91 ? 13.668 -9.430 -3.781 1.00 79.88 91 ALA A O 1
ATOM 671 N N . LEU A 1 92 ? 12.163 -9.761 -2.149 1.00 75.94 92 LEU A N 1
ATOM 672 C CA . LEU A 1 92 ? 12.333 -11.216 -2.099 1.00 75.94 92 LEU A CA 1
ATOM 673 C C . LEU A 1 92 ? 11.809 -11.901 -3.367 1.00 75.94 92 LEU A C 1
ATOM 675 O O . LEU A 1 92 ? 12.447 -12.816 -3.880 1.00 75.94 92 LEU A O 1
ATOM 679 N N . ARG A 1 93 ? 10.663 -11.449 -3.890 1.00 74.44 93 ARG A N 1
ATOM 680 C CA . ARG A 1 93 ? 10.027 -12.028 -5.080 1.00 74.44 93 ARG A CA 1
ATOM 681 C C . ARG A 1 93 ? 10.846 -11.761 -6.340 1.00 74.44 93 ARG A C 1
ATOM 683 O O . ARG A 1 93 ? 11.129 -12.685 -7.089 1.00 74.44 93 ARG A O 1
ATOM 690 N N . LEU A 1 94 ? 11.229 -10.507 -6.567 1.00 64.94 94 LEU A N 1
ATOM 691 C CA . LEU A 1 94 ? 11.901 -10.100 -7.803 1.00 64.94 94 LEU A CA 1
ATOM 692 C C . LEU A 1 94 ? 13.419 -10.297 -7.750 1.00 64.94 94 LEU A C 1
ATOM 694 O O . LEU A 1 94 ? 14.049 -10.278 -8.802 1.00 64.94 94 LEU A O 1
ATOM 698 N N . GLY A 1 95 ? 14.001 -10.523 -6.566 1.00 59.81 95 GLY A N 1
ATOM 699 C CA . GLY A 1 95 ? 15.377 -11.007 -6.424 1.00 59.81 95 GLY A CA 1
ATOM 700 C C . GLY A 1 95 ? 15.555 -12.466 -6.868 1.00 59.81 95 GLY A C 1
ATOM 701 O O . GLY A 1 95 ? 16.645 -12.843 -7.294 1.00 59.81 95 GLY A O 1
ATOM 702 N N . ALA A 1 96 ? 14.492 -13.276 -6.829 1.00 53.84 96 ALA A N 1
ATOM 703 C CA . ALA A 1 96 ? 14.517 -14.645 -7.350 1.00 53.84 96 ALA A CA 1
ATOM 704 C C . ALA A 1 96 ? 14.513 -14.680 -8.891 1.00 53.84 96 ALA A C 1
ATOM 706 O O . ALA A 1 96 ? 15.228 -15.480 -9.485 1.00 53.84 96 ALA A O 1
ATOM 707 N N . ASP A 1 97 ? 13.794 -13.754 -9.536 1.00 53.97 97 ASP A N 1
ATOM 708 C CA . ASP A 1 97 ? 13.688 -13.669 -11.003 1.00 53.97 97 ASP A CA 1
ATOM 709 C C . ASP A 1 97 ? 14.928 -13.039 -11.680 1.00 53.97 97 ASP A C 1
ATOM 711 O O . ASP A 1 97 ? 15.049 -13.049 -12.903 1.00 53.97 97 ASP A O 1
ATOM 715 N N . THR A 1 98 ? 15.869 -12.465 -10.917 1.00 53.09 98 THR A N 1
ATOM 716 C CA . THR A 1 98 ? 17.072 -11.800 -11.468 1.00 53.09 98 THR A CA 1
ATOM 717 C C . THR A 1 98 ? 18.228 -12.726 -11.834 1.00 53.09 98 THR A C 1
ATOM 719 O O . THR A 1 98 ? 19.211 -12.245 -12.396 1.00 53.09 98 THR A O 1
ATOM 722 N N . ALA A 1 99 ? 18.139 -14.024 -11.537 1.00 47.62 99 ALA A N 1
ATOM 723 C CA . ALA A 1 99 ? 19.229 -14.966 -11.796 1.00 47.62 99 ALA A CA 1
ATOM 724 C C . ALA A 1 99 ? 19.476 -15.248 -13.296 1.00 47.62 99 ALA A C 1
ATOM 726 O O . ALA A 1 99 ? 20.541 -15.758 -13.628 1.00 47.62 99 ALA A O 1
ATOM 727 N N . ASP A 1 100 ? 18.557 -14.862 -14.191 1.00 44.91 100 ASP A N 1
ATOM 728 C CA . ASP A 1 100 ? 18.612 -15.219 -15.621 1.00 44.91 100 ASP A CA 1
ATOM 729 C C . ASP A 1 100 ? 19.013 -14.085 -16.586 1.00 44.91 100 ASP A C 1
ATOM 731 O O . ASP A 1 100 ? 19.073 -14.283 -17.799 1.00 44.91 100 ASP A O 1
ATOM 735 N N . ALA A 1 101 ? 19.336 -12.883 -16.105 1.00 48.22 101 ALA A N 1
ATOM 736 C CA . ALA A 1 101 ? 19.632 -11.758 -16.999 1.00 48.22 101 ALA A CA 1
ATOM 737 C C . ALA A 1 101 ? 21.126 -11.652 -17.361 1.00 48.22 101 ALA A C 1
ATOM 739 O O . ALA A 1 101 ? 21.807 -10.691 -16.995 1.00 48.22 101 ALA A O 1
ATOM 740 N N . SER A 1 102 ? 21.635 -12.620 -18.126 1.00 51.50 102 SER A N 1
ATOM 741 C CA . SER A 1 102 ? 22.827 -12.395 -18.948 1.00 51.50 102 SER A CA 1
ATOM 742 C C . SER A 1 102 ? 22.419 -11.725 -20.271 1.00 51.50 102 SER A C 1
ATOM 744 O O . SER A 1 102 ? 21.624 -12.258 -21.031 1.00 51.50 102 SER A O 1
ATOM 746 N N . VAL A 1 103 ? 22.972 -10.529 -20.511 1.00 52.03 103 VAL A N 1
ATOM 747 C CA . VAL A 1 103 ? 23.069 -9.830 -21.810 1.00 52.03 103 VAL A CA 1
ATOM 748 C C . VAL A 1 103 ? 21.738 -9.497 -22.521 1.00 52.03 103 VAL A C 1
ATOM 750 O O . VAL A 1 103 ? 21.253 -10.248 -23.358 1.00 52.03 103 VAL A O 1
ATOM 753 N N . GLY A 1 104 ? 21.206 -8.287 -22.293 1.00 48.34 104 GLY A N 1
ATOM 754 C CA . GLY A 1 104 ? 20.161 -7.713 -23.157 1.00 48.34 104 GLY A CA 1
ATOM 755 C C . GLY A 1 104 ? 19.608 -6.356 -22.701 1.00 48.34 104 GLY A C 1
ATOM 756 O O . GLY A 1 104 ? 18.951 -6.268 -21.675 1.00 48.34 104 GLY A O 1
ATOM 757 N N . GLN A 1 105 ? 19.878 -5.313 -23.494 1.00 60.72 105 GLN A N 1
ATOM 758 C CA . GLN A 1 105 ? 19.200 -4.008 -23.593 1.00 60.72 105 GLN A CA 1
ATOM 759 C C . GLN A 1 105 ? 18.928 -3.177 -22.311 1.00 60.72 105 GLN A C 1
ATOM 761 O O . GLN A 1 105 ? 18.083 -3.493 -21.481 1.00 60.72 105 GLN A O 1
ATOM 766 N N . TYR A 1 106 ? 19.483 -1.957 -22.271 1.00 59.88 106 TYR A N 1
ATOM 767 C CA . TYR A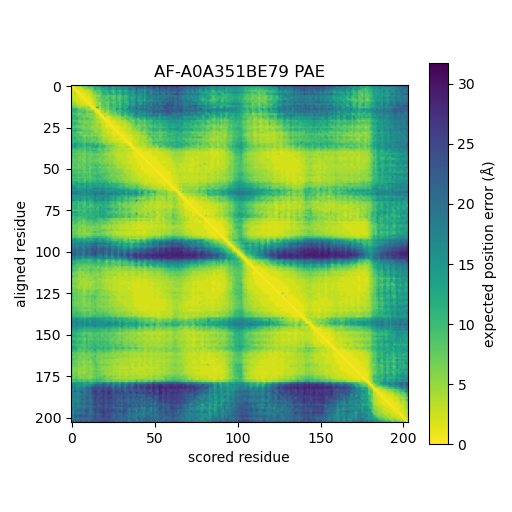 1 106 ? 19.102 -0.849 -21.366 1.00 59.88 106 TYR A CA 1
ATOM 768 C C . TYR A 1 106 ? 17.573 -0.691 -21.157 1.00 59.88 106 TYR A C 1
ATOM 770 O O . TYR A 1 106 ? 17.128 -0.305 -20.076 1.00 59.88 106 TYR A O 1
ATOM 778 N N . ARG A 1 107 ? 16.764 -1.053 -22.167 1.00 63.81 107 ARG A N 1
ATOM 779 C CA . ARG A 1 107 ? 15.289 -1.048 -22.140 1.00 63.81 107 ARG A CA 1
ATOM 780 C C . ARG A 1 107 ? 14.691 -2.035 -21.128 1.00 63.81 107 ARG A C 1
ATOM 782 O O . ARG A 1 107 ? 13.781 -1.648 -20.400 1.00 63.81 107 ARG A O 1
ATOM 789 N N . ASP A 1 108 ? 15.196 -3.266 -21.055 1.00 67.19 108 ASP A N 1
ATOM 790 C CA . ASP A 1 108 ? 14.692 -4.278 -20.115 1.00 67.19 108 ASP A CA 1
ATOM 791 C C . ASP A 1 108 ? 15.079 -3.946 -18.673 1.00 67.19 108 ASP A C 1
ATOM 793 O O . ASP A 1 108 ? 14.279 -4.130 -17.753 1.00 67.19 108 ASP A O 1
ATOM 797 N N . GLY A 1 109 ? 16.260 -3.348 -18.489 1.00 70.00 109 GLY A N 1
ATOM 798 C CA . GLY A 1 109 ? 16.682 -2.786 -17.207 1.00 70.00 109 GLY A CA 1
ATOM 799 C C . GLY A 1 109 ? 15.741 -1.682 -16.719 1.00 70.00 109 GLY A C 1
ATOM 800 O O . GLY A 1 109 ? 15.229 -1.766 -15.604 1.00 70.00 109 GLY A O 1
ATOM 801 N N . LEU A 1 110 ? 15.449 -0.680 -17.558 1.00 71.81 110 LEU A N 1
ATOM 802 C CA . LEU A 1 110 ? 14.518 0.400 -17.203 1.00 71.81 110 LEU A CA 1
ATOM 803 C C . LEU A 1 110 ? 13.108 -0.119 -16.913 1.00 71.81 110 LEU A C 1
ATOM 805 O O . LEU A 1 110 ? 12.518 0.253 -15.900 1.00 71.81 110 LEU A O 1
ATOM 809 N N . ALA A 1 111 ? 12.578 -1.007 -17.760 1.00 74.56 111 ALA A N 1
ATOM 810 C CA . ALA A 1 111 ? 11.255 -1.580 -17.545 1.00 74.56 111 ALA A CA 1
ATOM 811 C C . ALA A 1 111 ? 11.187 -2.370 -16.228 1.00 74.56 111 ALA A C 1
ATOM 813 O O . ALA A 1 111 ? 10.183 -2.288 -15.519 1.00 74.56 111 ALA A O 1
ATOM 814 N N . GLY A 1 112 ? 12.254 -3.086 -15.861 1.00 76.38 112 GLY A N 1
ATOM 815 C CA . GLY A 1 112 ? 12.366 -3.794 -14.585 1.00 76.38 112 GLY A CA 1
ATOM 816 C C . GLY A 1 112 ? 12.386 -2.863 -13.368 1.00 76.38 112 GLY A C 1
ATOM 817 O O . GLY A 1 112 ? 11.624 -3.085 -12.426 1.00 76.38 112 GLY A O 1
ATOM 818 N N . VAL A 1 113 ? 13.204 -1.805 -13.402 1.00 78.69 113 VAL A N 1
ATOM 819 C CA . VAL A 1 113 ? 13.308 -0.792 -12.330 1.00 78.69 113 VAL A CA 1
ATOM 820 C C . VAL A 1 113 ? 11.957 -0.109 -12.108 1.00 78.69 113 VAL A C 1
ATOM 822 O O . VAL A 1 113 ? 11.455 -0.068 -10.986 1.00 78.69 113 VAL A O 1
ATOM 825 N N . VAL A 1 114 ? 11.326 0.364 -13.185 1.00 81.50 114 VAL A N 1
ATOM 826 C CA . VAL A 1 114 ? 10.021 1.038 -13.130 1.00 81.50 114 VAL A CA 1
ATOM 827 C C . VAL A 1 114 ? 8.941 0.098 -12.608 1.00 81.50 114 VAL A C 1
ATOM 829 O O . VAL A 1 114 ? 8.173 0.471 -11.724 1.00 81.50 114 VAL A O 1
ATOM 832 N N . SER A 1 115 ? 8.894 -1.138 -13.113 1.00 80.75 115 SER A N 1
ATOM 833 C CA . SER A 1 115 ? 7.879 -2.106 -12.688 1.00 80.75 115 SER A CA 1
ATOM 834 C C . SER A 1 115 ? 7.999 -2.425 -11.198 1.00 80.75 115 SER A C 1
ATOM 836 O O . SER A 1 115 ? 6.986 -2.469 -10.509 1.00 80.75 115 SER A O 1
ATOM 838 N N . ARG A 1 116 ? 9.226 -2.585 -10.679 1.00 82.00 116 ARG A N 1
ATOM 839 C CA . ARG A 1 116 ? 9.497 -2.783 -9.242 1.00 82.00 116 ARG A CA 1
ATOM 840 C C . ARG A 1 116 ? 9.025 -1.608 -8.407 1.00 82.00 116 ARG A C 1
ATOM 842 O O . ARG A 1 116 ? 8.325 -1.807 -7.420 1.00 82.00 116 ARG A O 1
ATOM 849 N N . PHE A 1 117 ? 9.399 -0.402 -8.823 1.00 84.81 117 PHE A N 1
ATOM 850 C CA . PHE A 1 117 ? 9.039 0.829 -8.135 1.00 84.81 117 PHE A CA 1
ATOM 851 C C . PHE A 1 117 ? 7.518 0.965 -8.005 1.00 84.81 117 PHE A C 1
ATOM 853 O O . PHE A 1 117 ? 6.991 1.139 -6.907 1.00 84.81 117 PHE A O 1
ATOM 860 N N . VAL A 1 118 ? 6.803 0.799 -9.122 1.00 86.44 118 VAL A N 1
ATOM 861 C CA . VAL A 1 118 ? 5.338 0.879 -9.152 1.00 86.44 118 VAL A CA 1
ATOM 862 C C . VAL A 1 118 ? 4.705 -0.250 -8.342 1.00 86.44 118 VAL A C 1
ATOM 864 O O . VAL A 1 118 ? 3.740 -0.011 -7.622 1.00 86.44 118 VAL A O 1
ATOM 867 N N . LEU A 1 119 ? 5.251 -1.468 -8.402 1.00 87.62 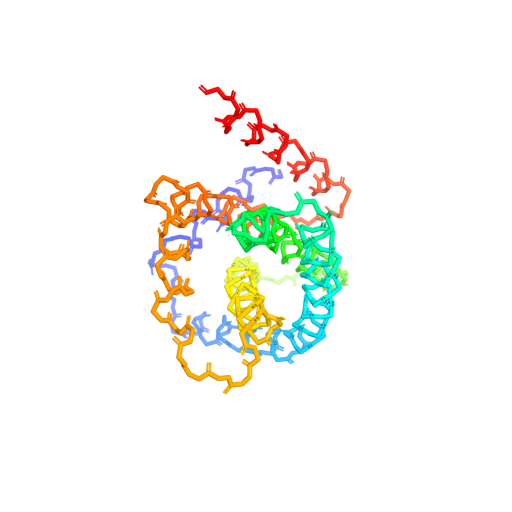119 LEU A N 1
ATOM 868 C CA . LEU A 1 119 ? 4.697 -2.609 -7.678 1.00 87.62 119 LEU A CA 1
ATOM 869 C C . LEU A 1 119 ? 4.757 -2.423 -6.155 1.00 87.62 119 LEU A C 1
ATOM 871 O O . LEU A 1 119 ? 3.786 -2.763 -5.486 1.00 87.62 119 LEU A O 1
ATOM 875 N N . VAL A 1 120 ? 5.841 -1.855 -5.607 1.00 89.56 120 VAL A N 1
ATOM 876 C CA . VAL A 1 120 ? 5.924 -1.539 -4.165 1.00 89.56 120 VAL A CA 1
ATOM 877 C C . VAL A 1 120 ? 4.804 -0.587 -3.761 1.00 89.56 120 VAL A C 1
ATOM 879 O O . VAL A 1 120 ? 4.106 -0.857 -2.788 1.00 89.56 120 VAL A O 1
ATOM 882 N N . ILE A 1 121 ? 4.596 0.487 -4.528 1.00 90.69 121 ILE A N 1
ATOM 883 C CA . ILE A 1 121 ? 3.553 1.481 -4.243 1.00 90.69 121 ILE A CA 1
ATOM 884 C C . ILE A 1 121 ? 2.169 0.828 -4.314 1.00 90.69 121 ILE A C 1
ATOM 886 O O . ILE A 1 121 ? 1.397 0.930 -3.366 1.00 90.69 121 ILE A O 1
ATOM 890 N N . VAL A 1 122 ? 1.872 0.101 -5.396 1.00 90.44 122 VAL A N 1
ATOM 891 C CA . VAL A 1 122 ? 0.575 -0.570 -5.588 1.00 90.44 122 VAL A CA 1
ATOM 892 C C . VAL A 1 122 ? 0.287 -1.559 -4.460 1.00 90.44 122 VAL A C 1
ATOM 894 O O . VAL A 1 122 ? -0.825 -1.579 -3.935 1.00 90.44 122 VAL A O 1
ATOM 897 N N . LEU A 1 123 ? 1.273 -2.369 -4.066 1.00 90.75 123 LEU A N 1
ATOM 898 C CA . LEU A 1 123 ? 1.101 -3.338 -2.987 1.00 90.75 123 LEU A CA 1
ATOM 899 C C . LEU A 1 123 ? 0.958 -2.657 -1.628 1.00 90.75 123 LEU A C 1
ATOM 901 O O . LEU A 1 123 ? 0.063 -3.046 -0.886 1.00 90.75 123 LEU A O 1
ATOM 905 N N . ALA A 1 124 ? 1.761 -1.632 -1.324 1.00 91.44 124 ALA A N 1
ATOM 906 C CA . ALA A 1 124 ? 1.662 -0.879 -0.074 1.00 91.44 124 ALA A CA 1
ATOM 907 C C . ALA A 1 124 ? 0.283 -0.218 0.067 1.00 91.44 124 ALA A C 1
ATOM 909 O O . ALA A 1 124 ? -0.400 -0.419 1.074 1.00 91.44 124 ALA A O 1
ATOM 910 N N . THR A 1 125 ? -0.173 0.494 -0.971 1.00 90.94 125 THR A N 1
ATOM 911 C CA . THR A 1 125 ? -1.502 1.119 -1.004 1.00 90.94 125 THR A CA 1
ATOM 912 C C . THR A 1 125 ? -2.614 0.074 -0.920 1.00 90.94 125 THR A C 1
ATOM 914 O O . THR A 1 125 ? -3.546 0.235 -0.134 1.00 90.94 125 THR A O 1
ATOM 917 N N . GLY A 1 126 ? -2.507 -1.022 -1.677 1.00 91.94 126 GLY A N 1
ATOM 918 C CA . GLY A 1 126 ? -3.490 -2.104 -1.670 1.00 91.94 126 GLY A CA 1
ATOM 919 C C . GLY A 1 126 ? -3.610 -2.785 -0.307 1.00 91.94 126 GLY A C 1
ATOM 920 O O . GLY A 1 126 ? -4.717 -2.939 0.207 1.00 91.94 126 GLY A O 1
ATOM 921 N N . SER A 1 127 ? -2.486 -3.139 0.322 1.00 91.06 127 SER A N 1
ATOM 922 C CA . SER A 1 127 ? -2.499 -3.728 1.663 1.00 91.06 127 SER A CA 1
ATOM 923 C C . SER A 1 127 ? -2.982 -2.745 2.722 1.00 91.06 127 SER A C 1
ATOM 925 O O . SER A 1 127 ? -3.706 -3.153 3.623 1.00 91.06 127 SER A O 1
ATOM 927 N N . GLY A 1 128 ? -2.644 -1.455 2.597 1.00 90.06 128 GLY A N 1
ATOM 928 C CA . GLY A 1 128 ? -3.134 -0.405 3.491 1.00 90.06 128 GLY A CA 1
ATOM 929 C C . GLY A 1 128 ? -4.653 -0.269 3.433 1.00 90.06 128 GLY A C 1
ATOM 930 O O . GLY A 1 128 ? -5.313 -0.250 4.469 1.00 90.06 128 GLY A O 1
ATOM 931 N N . ALA A 1 129 ? -5.227 -0.266 2.228 1.00 92.38 129 ALA A N 1
ATOM 932 C CA . ALA A 1 129 ? -6.674 -0.233 2.043 1.00 92.38 129 ALA A CA 1
ATOM 933 C C . ALA A 1 129 ? -7.361 -1.464 2.658 1.00 92.38 129 ALA A C 1
ATOM 935 O O . ALA A 1 129 ? -8.345 -1.320 3.382 1.00 92.38 129 ALA A O 1
ATOM 936 N N . ILE A 1 130 ? -6.821 -2.667 2.431 1.00 92.44 130 ILE A N 1
ATOM 937 C CA . ILE A 1 130 ? -7.354 -3.899 3.033 1.00 92.44 130 ILE A CA 1
ATOM 938 C C . ILE A 1 130 ? -7.270 -3.845 4.558 1.00 92.44 130 ILE A C 1
ATOM 940 O O . ILE A 1 130 ? -8.243 -4.168 5.232 1.00 92.44 130 ILE A O 1
ATOM 944 N N . ALA A 1 131 ? -6.141 -3.405 5.108 1.00 90.94 131 ALA A N 1
ATOM 945 C CA . ALA A 1 131 ? -5.954 -3.257 6.543 1.00 90.94 131 ALA A CA 1
ATOM 946 C C . ALA A 1 131 ? -6.974 -2.298 7.174 1.00 90.94 131 ALA A C 1
ATOM 948 O O . ALA A 1 131 ? -7.528 -2.608 8.228 1.00 90.94 131 ALA A O 1
ATOM 949 N N . LEU A 1 132 ? -7.278 -1.174 6.516 1.00 91.31 132 LEU A N 1
ATOM 950 C CA . LEU A 1 132 ? -8.321 -0.246 6.965 1.00 91.31 132 LEU A CA 1
ATOM 951 C C . LEU A 1 132 ? -9.712 -0.892 6.936 1.00 91.31 132 LEU A C 1
ATOM 953 O O . LEU A 1 132 ? -10.463 -0.760 7.900 1.00 91.31 132 LEU A O 1
ATOM 957 N N . VAL A 1 133 ? -10.045 -1.629 5.872 1.00 92.19 133 VAL A N 1
ATOM 958 C CA . VAL A 1 133 ? -11.325 -2.353 5.767 1.00 92.19 133 VAL A CA 1
ATOM 959 C C . VAL A 1 133 ? -11.454 -3.402 6.872 1.00 92.19 133 VAL A C 1
ATOM 961 O O . VAL A 1 133 ? -12.487 -3.476 7.534 1.00 92.19 133 VAL A O 1
ATOM 964 N N . ILE A 1 134 ? -10.399 -4.181 7.112 1.00 91.56 134 ILE A N 1
ATOM 965 C CA . ILE A 1 134 ? -10.356 -5.174 8.189 1.00 91.56 134 ILE A CA 1
ATOM 966 C C . ILE A 1 134 ? -10.499 -4.490 9.553 1.00 91.56 134 ILE A C 1
ATOM 968 O O . ILE A 1 134 ? -11.297 -4.935 10.373 1.00 91.56 134 ILE A O 1
ATOM 972 N N . GLY A 1 135 ? -9.792 -3.380 9.781 1.00 89.00 135 GLY A N 1
ATOM 973 C CA . GLY A 1 135 ? -9.900 -2.594 11.009 1.00 89.00 135 GLY A CA 1
ATOM 974 C C . GLY A 1 135 ? -11.325 -2.103 11.271 1.00 89.00 135 GLY A C 1
ATOM 975 O O . GLY A 1 135 ? -11.829 -2.245 12.384 1.00 89.00 135 GLY A O 1
ATOM 976 N N . TYR A 1 136 ? -12.005 -1.594 10.240 1.00 89.44 136 TYR A N 1
ATOM 977 C CA . TYR A 1 136 ? -13.409 -1.194 10.335 1.00 89.44 136 TYR A CA 1
ATOM 978 C C . TYR A 1 136 ? -14.312 -2.375 10.700 1.00 89.44 136 TYR A C 1
ATOM 980 O O . TYR A 1 136 ? -15.039 -2.312 11.693 1.00 89.44 136 TYR A O 1
ATOM 988 N N . LEU A 1 137 ? -14.218 -3.469 9.938 1.00 90.12 137 LEU A N 1
ATOM 989 C CA . LEU A 1 137 ? -15.032 -4.669 10.140 1.00 90.12 137 LEU A CA 1
ATOM 990 C C . LEU A 1 137 ? -14.797 -5.304 11.512 1.00 90.12 137 LEU A C 1
ATOM 992 O O . LEU A 1 137 ? -15.729 -5.828 12.113 1.00 90.12 137 LEU A O 1
ATOM 996 N N . SER A 1 138 ? -13.572 -5.254 12.030 1.00 86.81 138 SER A N 1
ATOM 997 C CA . SER A 1 138 ? -13.238 -5.879 13.307 1.00 86.81 138 SER A CA 1
ATOM 998 C C . SER A 1 138 ? -13.682 -5.055 14.520 1.00 86.81 138 SER A C 1
ATOM 1000 O O . SER A 1 138 ? -13.875 -5.632 15.587 1.00 86.81 138 SER A O 1
ATOM 1002 N N . VAL A 1 139 ? -13.837 -3.732 14.381 1.00 85.12 139 VAL A N 1
ATOM 1003 C CA . VAL A 1 139 ? -14.275 -2.836 15.470 1.00 85.12 139 VAL A CA 1
ATOM 1004 C C . VAL A 1 139 ? -15.785 -2.604 15.439 1.00 85.12 139 VAL A C 1
ATOM 1006 O O . VAL A 1 139 ? -16.443 -2.712 16.470 1.00 85.12 139 VAL A O 1
ATOM 1009 N N . TYR A 1 140 ? -16.339 -2.289 14.267 1.00 84.81 140 TYR A N 1
ATOM 1010 C CA . TYR A 1 140 ? -17.747 -1.913 14.099 1.00 84.81 140 TYR A CA 1
ATOM 1011 C C . TYR A 1 140 ? -18.617 -3.051 13.541 1.00 84.81 140 TYR A C 1
ATOM 1013 O O . TYR A 1 140 ? -19.845 -2.935 13.491 1.00 84.81 140 TYR A O 1
ATOM 1021 N N . GLY A 1 141 ? -18.019 -4.165 13.111 1.00 84.19 141 GLY A N 1
ATOM 1022 C CA . GLY A 1 141 ? -18.743 -5.218 12.402 1.00 84.19 141 GLY A CA 1
ATOM 1023 C C . GLY A 1 141 ? -19.208 -4.758 11.018 1.00 84.19 141 GLY A C 1
ATOM 1024 O O . GLY A 1 141 ? -18.639 -3.857 10.408 1.00 84.19 141 GLY A O 1
ATOM 1025 N N . VAL A 1 142 ? -20.293 -5.358 10.525 1.00 84.75 142 VAL A N 1
ATOM 1026 C CA . VAL A 1 142 ? -20.915 -5.008 9.229 1.00 84.75 142 VAL A CA 1
ATOM 1027 C C . VAL A 1 142 ? -21.886 -3.817 9.371 1.00 84.75 142 VAL A C 1
ATOM 1029 O O . VAL A 1 142 ? -22.755 -3.602 8.531 1.00 84.75 142 VAL A O 1
ATOM 1032 N N . THR A 1 143 ? -21.800 -3.051 10.464 1.00 83.56 143 THR A N 1
ATOM 1033 C CA . THR A 1 143 ? -22.772 -1.988 10.756 1.00 83.56 143 THR A CA 1
ATOM 1034 C C . THR A 1 143 ? -22.354 -0.649 10.128 1.00 83.56 143 THR A C 1
ATOM 1036 O O . THR A 1 143 ? -21.271 -0.161 10.432 1.00 83.56 143 THR A O 1
ATOM 1039 N N . PRO A 1 144 ? -23.202 0.011 9.308 1.00 81.62 144 PRO A N 1
ATOM 1040 C CA . PRO A 1 144 ? -22.838 1.267 8.630 1.00 81.62 144 PRO A CA 1
ATOM 1041 C C . PRO A 1 144 ? -22.639 2.462 9.575 1.00 81.62 144 PRO A C 1
ATOM 1043 O O . PRO A 1 144 ? -21.933 3.414 9.253 1.00 81.62 144 PRO A O 1
ATOM 1046 N N . TRP A 1 145 ? -23.259 2.413 10.754 1.00 76.62 145 TRP A N 1
ATOM 1047 C CA . TRP A 1 145 ? -23.363 3.523 11.707 1.00 76.62 145 TRP A CA 1
ATOM 1048 C C . TRP A 1 145 ? -22.012 3.988 12.276 1.00 76.62 145 TRP A C 1
ATOM 1050 O O . TRP A 1 145 ? -21.899 5.115 12.747 1.00 76.62 145 TRP A O 1
ATOM 1060 N N . GLY A 1 146 ? -20.975 3.147 12.210 1.00 80.75 146 GLY A N 1
ATOM 1061 C CA . GLY A 1 146 ? -19.616 3.480 12.649 1.00 80.75 146 GLY A CA 1
ATOM 1062 C C . GLY A 1 146 ? -18.767 4.242 11.628 1.00 80.75 146 GLY A C 1
ATOM 1063 O O . GLY A 1 146 ? -17.629 4.594 11.933 1.00 80.75 146 GLY A O 1
ATOM 1064 N N . PHE A 1 147 ? -19.269 4.473 10.410 1.00 85.31 147 PHE A N 1
ATOM 1065 C CA . PHE A 1 147 ? -18.464 5.015 9.309 1.00 85.31 147 PHE A CA 1
ATOM 1066 C C . PHE A 1 147 ? -17.947 6.436 9.577 1.00 85.31 147 PHE A C 1
ATOM 1068 O O . PHE A 1 147 ? -16.766 6.709 9.361 1.00 85.31 147 PHE A O 1
ATOM 1075 N N . ASP A 1 148 ? -18.784 7.319 10.122 1.00 86.62 148 ASP A N 1
ATOM 1076 C CA . ASP A 1 148 ? -18.389 8.699 10.443 1.00 86.62 148 ASP A CA 1
ATOM 1077 C C . ASP A 1 148 ? -17.332 8.753 11.553 1.00 86.62 148 ASP A C 1
ATOM 1079 O O . ASP A 1 148 ? -16.372 9.522 11.482 1.00 86.62 148 ASP A O 1
ATOM 1083 N N . ALA A 1 149 ? -17.476 7.909 12.577 1.00 85.50 149 ALA A N 1
ATOM 1084 C CA . ALA A 1 149 ? -16.501 7.814 13.658 1.00 85.50 149 ALA A CA 1
ATOM 1085 C C . ALA A 1 149 ? -15.165 7.255 13.144 1.00 85.50 149 ALA A C 1
ATOM 1087 O O . ALA A 1 149 ? -14.109 7.823 13.416 1.00 85.50 149 ALA A O 1
ATOM 1088 N N . PHE A 1 150 ? -15.212 6.189 12.338 1.00 86.38 150 PHE A N 1
ATOM 1089 C CA . PHE A 1 150 ? -14.031 5.572 11.742 1.00 86.38 150 PHE A CA 1
ATOM 1090 C C . PHE A 1 150 ? -13.276 6.529 10.814 1.00 86.38 150 PHE A C 1
ATOM 1092 O O . PHE A 1 150 ? -12.075 6.719 10.982 1.00 86.38 150 PHE A O 1
ATOM 1099 N N . THR A 1 151 ? -13.964 7.166 9.863 1.00 87.62 151 THR A N 1
ATOM 1100 C CA . THR A 1 151 ? -13.341 8.093 8.902 1.00 87.62 151 THR A CA 1
ATOM 1101 C C . THR A 1 151 ? -12.740 9.313 9.590 1.00 87.62 151 THR A C 1
ATOM 1103 O O . THR A 1 151 ? -11.659 9.755 9.204 1.00 87.62 151 THR A O 1
ATOM 1106 N N . ARG A 1 152 ? -13.371 9.814 10.660 1.00 87.12 152 ARG A N 1
ATOM 1107 C CA . ARG A 1 152 ? -12.801 10.876 11.496 1.00 87.12 152 ARG A CA 1
ATOM 1108 C C . ARG A 1 152 ? -11.512 10.430 12.186 1.00 87.12 152 ARG A C 1
ATOM 1110 O O . ARG A 1 152 ? -10.531 11.165 12.134 1.00 87.12 152 ARG A O 1
ATOM 1117 N N . THR A 1 153 ? -11.481 9.241 12.793 1.00 87.00 153 THR A N 1
ATOM 1118 C CA . THR A 1 153 ? -10.258 8.709 13.423 1.00 87.00 153 THR A CA 1
ATOM 1119 C C . THR A 1 153 ? -9.157 8.464 12.395 1.00 87.00 153 THR A C 1
ATOM 1121 O O . THR A 1 153 ? -8.011 8.829 12.633 1.00 87.00 153 THR A O 1
ATOM 1124 N N . VAL A 1 154 ?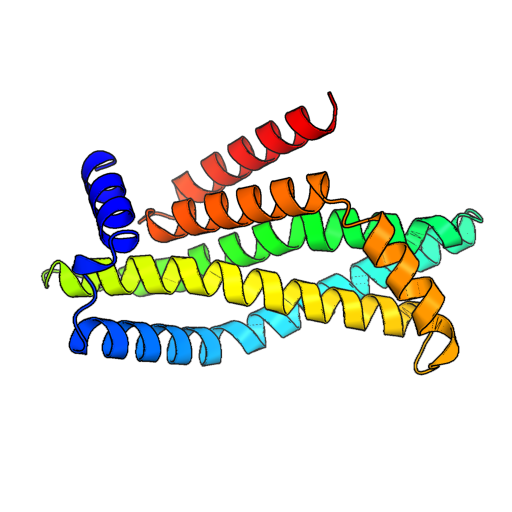 -9.496 7.903 11.232 1.00 87.06 154 VAL A N 1
ATOM 1125 C CA . VAL A 1 154 ? -8.565 7.734 10.107 1.00 87.06 154 VAL A CA 1
ATOM 1126 C C . VAL A 1 154 ? -7.994 9.093 9.697 1.00 87.06 154 VAL A C 1
ATOM 1128 O O . VAL A 1 154 ? -6.779 9.243 9.651 1.00 87.06 154 VAL A O 1
ATOM 1131 N N . GLY A 1 155 ? -8.837 10.109 9.493 1.00 85.38 155 GLY A N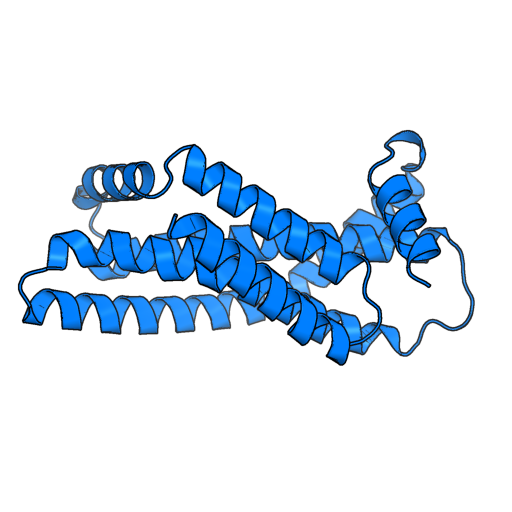 1
ATOM 1132 C CA . GLY A 1 155 ? -8.393 11.459 9.136 1.00 85.38 155 GLY A CA 1
ATOM 1133 C C . GLY A 1 155 ? -7.496 12.118 10.189 1.00 85.38 155 GLY A C 1
ATOM 1134 O O . GLY A 1 155 ? -6.545 12.799 9.834 1.00 85.38 155 GLY A O 1
ATOM 1135 N N . GLN A 1 156 ? -7.745 11.876 11.479 1.00 87.00 156 GLN A N 1
ATOM 1136 C CA . GLN A 1 156 ? -6.882 12.358 12.567 1.00 87.00 156 GLN A CA 1
ATOM 1137 C C . GLN A 1 156 ? -5.527 11.641 12.629 1.00 87.00 156 GLN A C 1
ATOM 1139 O O . GLN A 1 156 ? -4.550 12.197 13.123 1.00 87.00 156 GLN A O 1
ATOM 1144 N N . VAL A 1 157 ? -5.461 10.386 12.182 1.00 85.81 157 VAL A N 1
ATOM 1145 C CA . VAL A 1 157 ? -4.207 9.626 12.124 1.00 85.81 157 VAL A CA 1
ATOM 1146 C C . VAL A 1 157 ? -3.388 10.025 10.899 1.00 85.81 157 VAL A C 1
ATOM 1148 O O . VAL A 1 157 ? -2.179 10.213 11.015 1.00 85.81 157 VAL A O 1
ATOM 1151 N N . PHE A 1 158 ? -4.044 10.190 9.751 1.00 85.44 158 PHE A N 1
ATOM 1152 C CA . PHE A 1 158 ? -3.439 10.649 8.503 1.00 85.44 158 PHE A CA 1
ATOM 1153 C C . PHE A 1 158 ? -3.381 12.179 8.434 1.00 85.44 158 PHE A C 1
ATOM 1155 O O . PHE A 1 158 ? -3.883 12.796 7.495 1.00 85.44 158 PHE A O 1
ATOM 1162 N N . ASP A 1 159 ? -2.743 12.785 9.433 1.00 88.75 159 ASP A N 1
ATOM 1163 C CA . ASP A 1 159 ? -2.385 14.201 9.388 1.00 88.75 159 ASP A CA 1
ATOM 1164 C C . ASP A 1 159 ? -1.500 14.486 8.151 1.00 88.75 159 ASP A C 1
ATOM 1166 O O . ASP A 1 159 ? -0.738 13.601 7.735 1.00 88.75 159 ASP A O 1
ATOM 1170 N N . PRO A 1 160 ? -1.561 15.686 7.538 1.00 87.62 160 PRO A N 1
ATOM 1171 C CA . PRO A 1 160 ? -0.721 16.037 6.394 1.00 87.62 160 PRO A CA 1
ATOM 1172 C C . PRO A 1 160 ? 0.765 15.708 6.573 1.00 87.62 160 PRO A C 1
ATOM 1174 O O . PRO A 1 160 ? 1.406 15.266 5.616 1.00 87.62 160 PRO A O 1
ATOM 1177 N N . LEU A 1 161 ? 1.310 15.868 7.785 1.00 85.62 161 LEU A N 1
ATOM 1178 C CA . LEU A 1 161 ? 2.703 15.523 8.066 1.00 85.62 161 LEU A CA 1
ATOM 1179 C C . LEU A 1 161 ? 2.949 14.009 7.963 1.00 85.62 161 LEU A C 1
ATOM 1181 O O . LEU A 1 161 ? 3.892 13.584 7.297 1.00 85.62 161 LEU A O 1
ATOM 1185 N N . VAL A 1 162 ? 2.062 13.199 8.548 1.00 85.62 162 VAL A N 1
ATOM 1186 C CA . VAL A 1 162 ? 2.132 11.728 8.515 1.00 85.62 162 VAL A CA 1
ATOM 1187 C C . VAL A 1 162 ? 1.964 11.210 7.089 1.00 85.62 162 VAL A C 1
ATOM 1189 O O . VAL A 1 162 ? 2.679 10.304 6.671 1.00 85.62 162 VAL A O 1
ATOM 1192 N N . LEU A 1 163 ? 1.062 11.802 6.301 1.00 87.81 163 LEU A N 1
ATOM 1193 C CA . LEU A 1 163 ? 0.903 11.460 4.885 1.00 87.81 163 LEU A CA 1
ATOM 1194 C C . LEU A 1 163 ? 2.167 11.764 4.080 1.00 87.81 163 LEU A C 1
ATOM 1196 O O . LEU A 1 163 ? 2.559 10.959 3.235 1.00 87.81 163 LEU A O 1
ATOM 1200 N N . MET A 1 164 ? 2.821 12.897 4.348 1.00 85.19 164 MET A N 1
ATOM 1201 C CA . MET A 1 164 ? 4.064 13.264 3.674 1.00 85.19 164 MET A CA 1
ATOM 1202 C C . MET A 1 164 ? 5.214 12.328 4.067 1.00 85.19 164 MET A C 1
ATOM 1204 O O . MET A 1 164 ? 5.948 11.866 3.191 1.00 85.19 164 MET A O 1
ATOM 1208 N N . ALA A 1 165 ? 5.327 11.983 5.353 1.00 86.38 165 ALA A N 1
ATOM 1209 C CA . ALA A 1 165 ? 6.293 11.011 5.857 1.00 86.38 165 ALA A CA 1
ATOM 1210 C C . ALA A 1 165 ? 6.056 9.615 5.260 1.00 86.38 165 ALA A C 1
ATOM 1212 O O . ALA A 1 165 ? 6.985 8.998 4.740 1.00 86.38 165 ALA A O 1
ATOM 1213 N N . LEU A 1 166 ? 4.804 9.148 5.237 1.00 86.94 166 LEU A N 1
ATOM 1214 C CA . LEU A 1 166 ? 4.405 7.873 4.640 1.00 86.94 166 LEU A CA 1
ATOM 1215 C C . LEU A 1 166 ? 4.703 7.827 3.138 1.00 86.94 166 LEU A C 1
ATOM 1217 O O . LEU A 1 166 ? 5.240 6.833 2.639 1.00 86.94 166 LEU A O 1
ATOM 1221 N N . ALA A 1 167 ? 4.381 8.899 2.412 1.00 88.44 167 ALA A N 1
ATOM 1222 C CA . ALA A 1 167 ? 4.682 9.015 0.992 1.00 88.44 167 ALA A CA 1
ATOM 1223 C C . ALA A 1 167 ? 6.195 8.952 0.756 1.00 88.44 167 ALA A C 1
ATOM 1225 O O . ALA A 1 167 ? 6.656 8.149 -0.055 1.00 88.44 167 ALA A O 1
ATOM 1226 N N . LEU A 1 168 ? 6.978 9.728 1.510 1.00 85.62 168 LEU A N 1
ATOM 1227 C CA . LEU A 1 168 ? 8.434 9.731 1.411 1.00 85.62 168 LEU A CA 1
ATOM 1228 C C . LEU A 1 168 ? 9.029 8.355 1.744 1.00 85.62 168 LEU A C 1
ATOM 1230 O O . LEU A 1 168 ? 9.848 7.849 0.980 1.00 85.62 168 LEU A O 1
ATOM 1234 N N . LYS A 1 169 ? 8.579 7.710 2.824 1.00 85.50 169 LYS A N 1
ATOM 1235 C CA . LYS A 1 169 ? 9.015 6.368 3.244 1.00 85.50 169 LYS A CA 1
ATOM 1236 C C . LYS A 1 169 ? 8.738 5.332 2.159 1.00 85.50 169 LYS A C 1
ATOM 1238 O O . LYS A 1 169 ? 9.636 4.593 1.756 1.00 85.50 169 LYS A O 1
ATOM 1243 N N . THR A 1 170 ? 7.523 5.339 1.616 1.00 88.19 170 THR A N 1
ATOM 1244 C CA . THR A 1 170 ? 7.127 4.430 0.533 1.00 88.19 170 THR A CA 1
ATOM 1245 C C . THR A 1 170 ? 7.959 4.670 -0.728 1.00 88.19 170 THR A C 1
ATOM 1247 O O . THR A 1 170 ? 8.415 3.710 -1.346 1.00 88.19 170 THR A O 1
ATOM 1250 N N . LEU A 1 171 ? 8.225 5.931 -1.090 1.00 86.31 171 LEU A N 1
ATOM 1251 C CA . LEU A 1 171 ? 9.070 6.283 -2.236 1.00 86.31 171 LEU A CA 1
ATOM 1252 C C . LEU A 1 171 ? 10.529 5.856 -2.036 1.00 86.31 171 LEU A C 1
ATOM 1254 O O . LEU A 1 171 ? 11.131 5.312 -2.960 1.00 86.31 171 LEU A O 1
ATOM 1258 N N . LEU A 1 172 ? 11.096 6.058 -0.844 1.00 82.81 172 LEU A N 1
ATOM 1259 C CA . LEU A 1 172 ? 12.466 5.651 -0.514 1.00 82.81 172 LEU A CA 1
ATOM 1260 C C . LEU A 1 172 ? 12.628 4.129 -0.554 1.00 82.81 172 LEU A C 1
ATOM 1262 O O . LEU A 1 172 ? 13.615 3.620 -1.095 1.00 82.81 172 LEU A O 1
ATOM 1266 N N . PHE A 1 173 ? 11.642 3.393 -0.043 1.00 84.75 173 PHE A N 1
ATOM 1267 C CA . PHE A 1 173 ? 11.613 1.939 -0.140 1.00 84.75 173 PHE A CA 1
ATOM 1268 C C . PHE A 1 173 ? 11.442 1.462 -1.581 1.00 84.75 173 PHE A C 1
ATOM 1270 O O . PHE A 1 173 ? 12.198 0.600 -2.026 1.00 84.75 173 PHE A O 1
ATOM 1277 N N . ALA A 1 174 ? 10.524 2.057 -2.343 1.00 85.31 174 ALA A N 1
ATOM 1278 C CA . ALA A 1 174 ? 10.341 1.742 -3.754 1.00 85.31 174 ALA A CA 1
ATOM 1279 C C . ALA A 1 174 ? 11.622 2.009 -4.562 1.00 85.31 174 ALA A C 1
ATOM 1281 O O . ALA A 1 174 ? 12.042 1.151 -5.337 1.00 85.31 174 ALA A O 1
ATOM 1282 N N . ALA A 1 175 ? 12.290 3.147 -4.346 1.00 79.94 175 ALA A N 1
ATOM 1283 C CA . ALA A 1 175 ? 13.557 3.491 -4.990 1.00 79.94 175 ALA A CA 1
ATOM 1284 C C . ALA A 1 175 ? 14.676 2.505 -4.620 1.00 79.94 175 ALA A C 1
ATOM 1286 O O . ALA A 1 175 ? 15.424 2.054 -5.491 1.00 79.94 175 ALA A O 1
ATOM 1287 N N . SER A 1 176 ? 14.761 2.121 -3.343 1.00 78.81 176 SER A N 1
ATOM 1288 C CA . SER A 1 176 ? 15.726 1.127 -2.863 1.00 78.81 176 SER A CA 1
ATOM 1289 C C . SER A 1 176 ? 15.508 -0.220 -3.556 1.00 78.81 176 SER A C 1
ATOM 1291 O O . SER A 1 176 ? 16.415 -0.759 -4.184 1.00 78.81 176 SER A O 1
ATOM 1293 N N . VAL A 1 177 ? 14.281 -0.738 -3.537 1.00 79.00 177 VAL A N 1
ATOM 1294 C CA . VAL A 1 177 ? 13.940 -2.029 -4.157 1.00 79.00 177 VAL A CA 1
ATOM 1295 C C . VAL A 1 177 ? 14.106 -2.000 -5.680 1.00 79.00 177 VAL A C 1
ATOM 1297 O O . VAL A 1 177 ? 14.536 -2.986 -6.277 1.00 79.00 177 VAL A O 1
ATOM 1300 N N . ALA A 1 178 ? 13.806 -0.872 -6.324 1.00 76.62 178 ALA A N 1
ATOM 1301 C CA . ALA A 1 178 ? 13.953 -0.712 -7.765 1.00 76.62 178 ALA A CA 1
ATOM 1302 C C . ALA A 1 178 ? 15.421 -0.735 -8.219 1.00 76.62 178 ALA A C 1
ATOM 1304 O O . ALA A 1 178 ? 15.720 -1.275 -9.282 1.00 76.62 178 ALA A O 1
ATOM 1305 N N . THR A 1 179 ? 16.332 -0.178 -7.417 1.00 70.62 179 THR A N 1
ATOM 1306 C CA . THR A 1 179 ? 17.756 -0.027 -7.765 1.00 70.62 179 THR A CA 1
ATOM 1307 C C . THR A 1 179 ? 18.635 -1.207 -7.353 1.00 70.62 179 THR A C 1
ATOM 1309 O O . THR A 1 179 ? 19.740 -1.363 -7.879 1.00 70.62 179 THR A O 1
ATOM 1312 N N . LEU A 1 180 ? 18.186 -2.039 -6.413 1.00 65.44 180 LEU A N 1
ATOM 1313 C CA . LEU A 1 180 ? 19.030 -3.061 -5.801 1.00 65.44 180 LEU A CA 1
ATOM 1314 C C . LEU A 1 180 ? 18.904 -4.423 -6.503 1.00 65.44 180 LEU A C 1
ATOM 1316 O O . LEU A 1 180 ? 17.829 -5.007 -6.619 1.00 65.44 180 LEU A O 1
ATOM 1320 N N . SER A 1 181 ? 20.055 -4.954 -6.924 1.00 53.12 181 SER A N 1
ATOM 1321 C CA . SER A 1 181 ? 20.273 -6.365 -7.258 1.00 53.12 181 SER A CA 1
ATOM 1322 C C . SER A 1 181 ? 21.114 -6.983 -6.133 1.00 53.12 181 SER A C 1
ATOM 1324 O O . SER A 1 181 ? 22.338 -6.861 -6.142 1.00 53.12 181 SER A O 1
ATOM 1326 N N . GLY A 1 182 ? 20.464 -7.561 -5.114 1.00 52.91 182 GLY A N 1
ATOM 1327 C CA . GLY A 1 182 ? 21.127 -8.263 -4.002 1.00 52.91 182 GLY A CA 1
ATOM 1328 C C . GLY A 1 182 ? 20.414 -8.142 -2.645 1.00 52.91 182 GLY A C 1
ATOM 1329 O O . GLY A 1 182 ? 20.333 -7.060 -2.065 1.00 52.91 182 GLY A O 1
ATOM 1330 N N . THR A 1 183 ? 19.954 -9.277 -2.109 1.00 53.00 183 THR A N 1
ATOM 1331 C CA . THR A 1 183 ? 19.096 -9.427 -0.913 1.00 53.00 183 THR A CA 1
ATOM 1332 C C . THR A 1 183 ? 19.717 -8.922 0.402 1.00 53.00 183 THR A C 1
ATOM 1334 O O . THR A 1 183 ? 19.007 -8.447 1.283 1.00 53.00 183 THR A O 1
ATOM 1337 N N . THR A 1 184 ? 21.044 -8.965 0.553 1.00 48.69 184 THR A N 1
ATOM 1338 C CA . THR A 1 184 ? 21.737 -8.727 1.839 1.00 48.69 184 THR A CA 1
ATOM 1339 C C . THR A 1 184 ? 21.965 -7.253 2.182 1.00 48.69 184 THR A C 1
ATOM 1341 O O . THR A 1 184 ? 22.064 -6.902 3.353 1.00 48.69 184 THR A O 1
ATOM 1344 N N . ARG A 1 185 ? 22.035 -6.363 1.184 1.00 52.47 185 ARG A N 1
ATOM 1345 C CA . ARG A 1 185 ? 22.211 -4.912 1.403 1.00 52.47 185 ARG A CA 1
ATOM 1346 C C . ARG A 1 185 ? 20.884 -4.174 1.593 1.00 52.47 185 ARG A C 1
ATOM 1348 O O . ARG A 1 185 ? 20.866 -3.116 2.214 1.00 52.47 185 ARG A O 1
ATOM 1355 N N . LEU A 1 186 ? 19.792 -4.765 1.102 1.00 56.22 186 LEU A N 1
ATOM 1356 C CA . LEU A 1 186 ? 18.425 -4.272 1.259 1.00 56.22 186 LEU A CA 1
ATOM 1357 C C . LEU A 1 186 ? 18.000 -4.271 2.723 1.00 56.22 186 LEU A C 1
ATOM 1359 O O . LEU A 1 186 ? 17.617 -3.224 3.214 1.00 56.22 186 LEU A O 1
ATOM 1363 N N . PHE A 1 187 ? 18.154 -5.387 3.440 1.00 58.16 187 PHE A N 1
ATOM 1364 C CA . PHE A 1 187 ? 17.800 -5.452 4.863 1.00 58.16 187 PHE A CA 1
ATOM 1365 C C . PHE A 1 187 ? 18.552 -4.419 5.712 1.00 58.16 187 PHE A C 1
ATOM 1367 O O . PHE A 1 187 ? 17.938 -3.745 6.529 1.00 58.16 187 PHE A O 1
ATOM 1374 N N . ALA A 1 188 ? 19.856 -4.238 5.481 1.00 54.47 188 ALA A N 1
ATOM 1375 C CA . ALA A 1 188 ? 20.662 -3.280 6.237 1.00 54.47 188 ALA A CA 1
ATOM 1376 C C . ALA A 1 188 ? 20.257 -1.819 5.971 1.00 54.47 188 ALA A C 1
ATOM 1378 O O . ALA A 1 188 ? 20.198 -1.022 6.902 1.00 54.47 188 ALA A O 1
ATOM 1379 N N . LEU A 1 189 ? 19.956 -1.466 4.716 1.00 60.19 189 LEU A N 1
ATOM 1380 C CA . LEU A 1 189 ? 19.547 -0.107 4.357 1.00 60.19 189 LEU A CA 1
ATOM 1381 C C . LEU A 1 189 ? 18.092 0.171 4.753 1.00 60.19 189 LEU A C 1
ATOM 1383 O O . LEU A 1 189 ? 17.796 1.272 5.198 1.00 60.19 189 LEU A O 1
ATOM 1387 N N . LEU A 1 190 ? 17.210 -0.827 4.663 1.00 64.62 190 LEU A N 1
ATOM 1388 C CA . LEU A 1 190 ? 15.817 -0.730 5.102 1.00 64.62 190 LEU A CA 1
ATOM 1389 C C . LEU A 1 190 ? 15.745 -0.497 6.614 1.00 64.62 190 LEU A C 1
ATOM 1391 O O . LEU A 1 190 ? 15.099 0.451 7.040 1.00 64.62 190 LEU A O 1
ATOM 1395 N N . ILE A 1 191 ? 16.488 -1.293 7.393 1.00 66.31 191 ILE A N 1
ATOM 1396 C CA . ILE A 1 191 ? 16.596 -1.146 8.850 1.00 66.31 191 ILE A CA 1
ATOM 1397 C C . ILE A 1 191 ? 17.233 0.197 9.208 1.00 66.31 191 ILE A C 1
ATOM 1399 O O . ILE A 1 191 ? 16.759 0.863 10.120 1.00 66.31 191 ILE A O 1
ATOM 1403 N N . ALA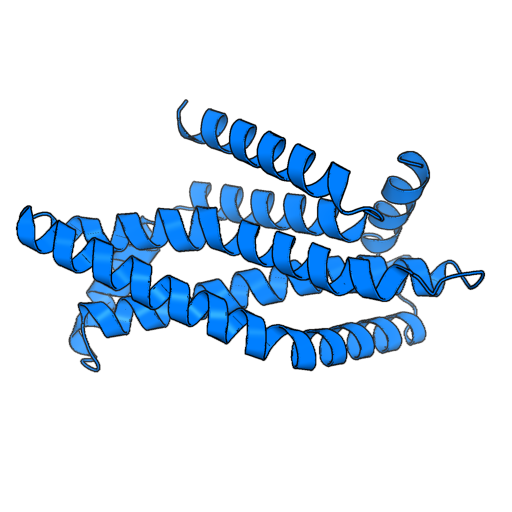 A 1 192 ? 18.275 0.637 8.494 1.00 59.59 192 ALA A N 1
ATOM 1404 C CA . ALA A 1 192 ? 18.906 1.931 8.754 1.00 59.59 192 ALA A CA 1
ATOM 1405 C C . ALA A 1 192 ? 17.971 3.113 8.446 1.00 59.59 192 ALA A C 1
ATOM 1407 O O . ALA A 1 192 ? 17.908 4.054 9.230 1.00 59.59 192 ALA A O 1
ATOM 1408 N N . VAL A 1 193 ? 17.221 3.059 7.340 1.00 62.62 193 VAL A N 1
ATOM 1409 C CA . VAL A 1 193 ? 16.235 4.085 6.963 1.00 62.62 193 VAL A CA 1
ATOM 1410 C C . VAL A 1 193 ? 15.062 4.092 7.935 1.00 62.62 193 VAL A C 1
ATOM 1412 O O . VAL A 1 193 ? 14.650 5.159 8.372 1.00 62.62 193 VAL A O 1
ATOM 1415 N N . GLU A 1 194 ? 14.552 2.921 8.314 1.00 67.62 194 GLU A N 1
ATOM 1416 C CA . GLU A 1 194 ? 13.484 2.782 9.302 1.00 67.62 194 GLU A CA 1
ATOM 1417 C C . GLU A 1 194 ? 13.924 3.298 10.675 1.00 67.62 194 GLU A C 1
ATOM 1419 O O . GLU A 1 194 ? 13.192 4.068 11.283 1.00 67.62 194 GLU A O 1
ATOM 1424 N N . SER A 1 195 ? 15.146 2.973 11.109 1.00 62.81 195 SER A N 1
ATOM 1425 C CA . SER A 1 195 ? 15.731 3.482 12.356 1.00 62.81 195 SER A CA 1
ATOM 1426 C C . SER A 1 195 ? 15.908 5.002 12.322 1.00 62.81 195 SER A C 1
ATOM 1428 O O . SER A 1 195 ? 15.639 5.673 13.311 1.00 62.81 195 SER A O 1
ATOM 1430 N N . LEU A 1 196 ? 16.331 5.564 11.185 1.00 67.31 196 LEU A N 1
ATOM 1431 C CA . LEU A 1 196 ? 16.517 7.008 11.018 1.00 67.31 196 LEU A CA 1
ATOM 1432 C C . LEU A 1 196 ? 15.176 7.764 10.977 1.00 67.31 196 LEU A C 1
ATOM 1434 O O . LEU A 1 196 ? 15.072 8.850 11.538 1.00 67.31 196 LEU A O 1
ATOM 1438 N N . LEU A 1 197 ? 14.149 7.184 10.347 1.00 64.06 197 LEU A N 1
ATOM 1439 C CA . LEU A 1 197 ? 12.785 7.728 10.316 1.00 64.06 197 LEU A CA 1
ATOM 1440 C C . LEU A 1 197 ? 12.097 7.630 11.680 1.00 64.06 197 LEU A C 1
ATOM 1442 O O . LEU A 1 197 ? 11.461 8.593 12.088 1.00 64.06 197 LEU A O 1
ATOM 1446 N N . LEU A 1 198 ? 12.285 6.524 12.408 1.00 67.69 198 LEU A N 1
ATOM 1447 C CA . LEU A 1 198 ? 11.839 6.391 13.797 1.00 67.69 198 LEU A CA 1
ATOM 1448 C C . LEU A 1 198 ? 12.470 7.474 14.671 1.00 67.69 198 LEU A C 1
ATOM 1450 O O . LEU A 1 198 ? 11.772 8.143 15.418 1.00 67.69 198 LEU A O 1
ATOM 1454 N N . VAL A 1 199 ? 13.777 7.707 14.539 1.00 57.31 199 VAL A N 1
ATOM 1455 C CA . VAL A 1 199 ? 14.444 8.795 15.268 1.00 57.31 199 VAL A CA 1
ATOM 1456 C C . VAL A 1 199 ? 13.860 10.162 14.894 1.00 57.31 199 VAL A C 1
ATOM 1458 O O . VAL A 1 199 ? 13.723 11.002 15.771 1.00 57.31 199 VAL A O 1
ATOM 1461 N N . ALA A 1 200 ? 13.465 10.388 13.640 1.00 56.94 200 ALA A N 1
ATOM 1462 C CA . ALA A 1 200 ? 12.890 11.661 13.206 1.00 56.94 200 ALA A CA 1
ATOM 1463 C C . ALA A 1 200 ? 11.432 11.894 13.653 1.00 56.94 200 ALA A C 1
ATOM 1465 O O . ALA A 1 200 ? 11.029 13.046 13.740 1.00 56.94 200 ALA A O 1
ATOM 1466 N N . GLU A 1 201 ? 10.643 10.850 13.934 1.00 54.16 201 GLU A N 1
ATOM 1467 C CA . GLU A 1 201 ? 9.279 11.004 14.479 1.00 54.16 201 GLU A CA 1
ATOM 1468 C C . GLU A 1 201 ? 9.251 11.226 16.003 1.00 54.16 201 GLU A C 1
ATOM 1470 O O . GLU A 1 201 ? 8.246 11.690 16.541 1.00 54.16 201 GLU A O 1
ATOM 1475 N N . PHE A 1 202 ? 10.338 10.896 16.709 1.00 51.09 202 PHE A N 1
ATOM 1476 C CA . PHE A 1 202 ? 10.452 11.043 18.166 1.00 51.09 202 PHE A CA 1
ATOM 1477 C C . PHE A 1 202 ? 11.108 12.365 18.626 1.00 51.09 202 PHE A C 1
ATOM 1479 O O . PHE A 1 202 ? 11.224 12.578 19.836 1.00 51.09 202 PHE A O 1
ATOM 1486 N N . PHE A 1 203 ? 11.509 13.245 17.700 1.00 44.62 203 PHE A N 1
ATOM 1487 C CA . PHE A 1 203 ? 12.030 14.598 17.959 1.00 44.62 203 PHE A CA 1
ATOM 1488 C C . PHE A 1 203 ? 11.134 15.663 17.323 1.00 44.62 203 PHE A C 1
ATOM 1490 O O . PHE A 1 203 ? 10.973 16.729 17.959 1.00 44.62 203 PHE A O 1
#

Sequence (203 aa):
MLHAAMLQLAAALSPSVYTPEVRHAVASRICSAAAQAAPRFLLLTGLLSQVIVHIVVVTAQSYGLSQFALSMVIRVLVVELLPLAAALFVALRLGADTADASVGQYRDGLAGVVSRFVLVIVLATGSGAIALVIGYLSVYGVTPWGFDAFTRTVGQVFDPLVLMALALKTLLFAASVATLSGTTRLFALLIAVESLLLVAEFF

Foldseek 3Di:
DVVVLVVLVVLLVDPVNDDVVLVVLLVVLLVVCCVVQQVVLLVVLLVVLLVQLVVLCVVCVVVVNNVCSLLVSLCCSLLAPLLLSLLLSLLVVVLVVPPPDDDDDPSVLSSQLNSLLVSSVCRSVSSSVSSLVSNCCVSVNPDPVCVVVSVVSVPVSPDVVSVVLSVVLSNVSSSLSSSDNDNPVSVVVNVVVSVVSVVVVVD

Secondary structure (DSSP, 8-state):
-HHHHHHHHHHHH-GGG--HHHHHHHHHHHHHHHHHHHHHHHHHHHHHHHHHHHHHHHHHHHTT-HHHHHHHHHIIIIIIIHHHHHHHHHHHHHHHGGGG--S--HHHHHHHHHHHHHHHHHHHHHHHHHHHHHHHHHHHTT-GGGHHHHHHHHHHHS-HHHHHHHHHHHHHHHHHHHH---HHHHHHHHHHHHHHHHHHH--

Solvent-accessible surface area (backbone atoms only — not comparable to full-atom values): 10903 Å² total; per-residue (Å²): 112,72,67,60,38,52,52,46,52,54,46,65,70,36,76,90,69,65,44,76,69,54,48,50,55,25,50,52,48,35,51,54,51,44,68,69,46,43,61,61,50,43,50,52,49,41,52,50,37,48,52,52,45,49,54,43,44,58,51,19,52,77,70,74,40,51,87,51,28,61,54,51,46,49,45,53,43,49,60,52,45,35,41,51,49,25,32,51,51,49,42,60,58,55,59,64,69,55,81,73,77,76,86,75,60,77,65,58,54,42,36,50,29,49,28,41,28,51,47,23,51,54,44,21,53,51,40,36,53,48,36,51,52,47,50,46,41,75,73,50,43,94,49,74,85,45,50,68,62,49,53,51,49,51,50,68,61,56,35,73,68,51,47,51,51,41,49,50,51,41,50,53,40,16,51,49,47,30,55,56,90,59,78,76,60,48,57,57,50,51,53,50,50,51,52,52,49,52,56,61,74,77,109

Radius of gyration: 18.91 Å; Cα contacts (8 Å, |Δi|>4): 163; chains: 1; bounding box: 51×31×57 Å

Nearest PDB structures (foldseek):
  8fee-assembly1_I  TM=5.691E-01  e=3.326E-02  Mycolicibacterium smegmatis MC2 155
  7d06-assembly1_A  TM=5.800E-01  e=5.064E-02  Acinetobacter baumannii
  7osi-assembly1_D  TM=4.839E-01  e=3.774E-01  Stutzerimonas stutzeri ATCC 14405 = CCUG 16156
  7o0z-assembly1_E  TM=5.079E-01  e=6.021E-01  Stutzerimonas stutzeri ATCC 14405 = CCUG 16156
  8fef-assembly1_J  TM=4.915E-01  e=6.927E-01  Mycolicibacterium smegmatis MC2 155

pLDDT: mean 77.51, std 12.62, range [44.62, 93.5]